Protein AF-A0A3C0QVR7-F1 (afdb_monomer)

Radius of gyration: 18.52 Å; Cα contacts (8 Å, |Δi|>4): 551; chains: 1; bounding box: 50×41×54 Å

Nearest PDB structures (foldseek):
  7mqa-assembly1_LH  TM=3.465E-01  e=7.232E-01  Homo sapiens
  3p0l-assembly1_A  TM=3.479E-01  e=5.126E+00  Homo sapiens
  2lme-assembly1_A  TM=3.607E-01  e=6.728E+00  Yersinia enterocolitica subsp. enterocolitica 8081
  1q9g-assembly1_A  TM=3.119E-01  e=4.354E+00  Escherichia coli
  1k32-assembly1_E  TM=1.841E-01  e=4.123E+00  Thermoplasma acidophilum

Structure (mmCIF, N/CA/C/O backbone):
data_AF-A0A3C0QVR7-F1
#
_entry.id   AF-A0A3C0QVR7-F1
#
loop_
_atom_site.group_PDB
_atom_site.id
_atom_site.type_symbol
_atom_site.label_atom_id
_atom_site.label_alt_id
_atom_site.label_comp_id
_atom_site.label_asym_id
_atom_site.label_entity_id
_atom_site.label_seq_id
_atom_site.pdbx_PDB_ins_code
_atom_site.Cartn_x
_atom_site.Cartn_y
_atom_site.Cartn_z
_atom_site.occupancy
_atom_site.B_iso_or_equiv
_atom_site.auth_seq_id
_atom_site.auth_comp_id
_atom_site.auth_asym_id
_atom_site.auth_atom_id
_atom_site.pdbx_PDB_model_num
ATOM 1 N N . MET A 1 1 ? 9.620 20.137 4.577 1.00 47.38 1 MET A N 1
ATOM 2 C CA . MET A 1 1 ? 10.899 19.399 4.519 1.00 47.38 1 MET A CA 1
ATOM 3 C C . MET A 1 1 ? 10.863 18.504 3.288 1.00 47.38 1 MET A C 1
ATOM 5 O O . MET A 1 1 ? 9.883 17.784 3.124 1.00 47.38 1 MET A O 1
ATOM 9 N N . ARG A 1 2 ? 11.821 18.634 2.366 1.00 57.75 2 ARG A N 1
ATOM 10 C CA . ARG A 1 2 ? 11.828 17.892 1.096 1.00 57.75 2 ARG A CA 1
ATOM 11 C C . ARG A 1 2 ? 12.884 16.785 1.185 1.00 57.75 2 ARG A C 1
ATOM 13 O O . ARG A 1 2 ? 14.069 17.073 1.152 1.00 57.75 2 ARG A O 1
ATOM 20 N N . ILE A 1 3 ? 12.446 15.535 1.346 1.00 59.69 3 ILE A N 1
ATOM 21 C CA . ILE A 1 3 ? 13.320 14.355 1.532 1.00 59.69 3 ILE A CA 1
ATOM 22 C C . ILE A 1 3 ? 14.055 13.976 0.226 1.00 59.69 3 ILE A C 1
ATOM 24 O O . ILE A 1 3 ? 15.071 13.292 0.250 1.00 59.69 3 ILE A O 1
ATOM 28 N N . ILE A 1 4 ? 13.545 14.432 -0.924 1.00 59.97 4 ILE A N 1
ATOM 29 C CA . ILE A 1 4 ? 13.907 13.931 -2.261 1.00 59.97 4 ILE A CA 1
ATOM 30 C C . ILE A 1 4 ? 14.942 14.829 -2.982 1.00 59.97 4 ILE A C 1
ATOM 32 O O . ILE A 1 4 ? 15.506 14.424 -3.992 1.00 59.97 4 ILE A O 1
ATOM 36 N N . GLU A 1 5 ? 15.253 16.026 -2.467 1.00 64.44 5 GLU A N 1
ATOM 37 C CA . GLU A 1 5 ? 16.080 17.013 -3.195 1.00 64.44 5 GLU A CA 1
ATOM 38 C C . GLU A 1 5 ? 17.598 16.835 -3.066 1.00 64.44 5 GLU A C 1
ATOM 40 O O . GLU A 1 5 ? 18.344 17.472 -3.807 1.00 64.44 5 GLU A O 1
ATOM 45 N N . SER A 1 6 ? 18.083 15.987 -2.158 1.00 66.31 6 SER A N 1
ATOM 46 C CA . SER A 1 6 ? 19.524 15.775 -2.004 1.00 66.31 6 SER A CA 1
ATOM 47 C C . SER A 1 6 ? 20.099 14.843 -3.079 1.00 66.31 6 SER A C 1
ATOM 49 O O . SER A 1 6 ? 19.439 13.919 -3.575 1.00 66.31 6 SER A O 1
ATOM 51 N N . SER A 1 7 ? 21.351 15.115 -3.456 1.00 72.50 7 SER A N 1
ATOM 52 C CA . SER A 1 7 ? 22.056 14.481 -4.578 1.00 72.50 7 SER A CA 1
ATOM 53 C C . SER A 1 7 ? 22.664 13.113 -4.251 1.00 72.50 7 SER A C 1
ATOM 55 O O . SER A 1 7 ? 22.979 12.363 -5.174 1.00 72.50 7 SER A O 1
ATOM 57 N N . ASP A 1 8 ? 22.808 12.761 -2.971 1.00 87.69 8 ASP A N 1
ATOM 58 C CA . ASP A 1 8 ? 23.386 11.495 -2.515 1.00 87.69 8 ASP A CA 1
ATOM 59 C C . ASP A 1 8 ? 22.503 10.774 -1.478 1.00 87.69 8 ASP A C 1
ATOM 61 O O . ASP A 1 8 ? 21.645 11.370 -0.824 1.00 87.69 8 ASP A O 1
ATOM 65 N N . ASN A 1 9 ? 22.710 9.461 -1.333 1.00 89.00 9 ASN A N 1
ATOM 66 C CA . ASN A 1 9 ? 21.868 8.617 -0.479 1.00 89.00 9 ASN A CA 1
ATOM 67 C C . ASN A 1 9 ? 22.009 8.949 1.014 1.00 89.00 9 ASN A C 1
ATOM 69 O O . ASN A 1 9 ? 21.022 8.847 1.741 1.00 89.00 9 ASN A O 1
ATOM 73 N N . THR A 1 10 ? 23.196 9.349 1.476 1.00 90.88 10 THR A N 1
ATOM 74 C CA . THR A 1 10 ? 23.444 9.654 2.892 1.00 90.88 10 THR A CA 1
ATOM 75 C C . THR A 1 10 ? 22.624 10.864 3.311 1.00 90.88 10 THR A C 1
ATOM 77 O O . THR A 1 10 ? 21.819 10.770 4.237 1.00 90.88 10 THR A O 1
ATOM 80 N N . SER A 1 11 ? 22.711 11.952 2.545 1.00 88.88 11 SER A N 1
ATOM 81 C CA . SER A 1 11 ? 21.925 13.162 2.785 1.00 88.88 11 SER A CA 1
ATOM 82 C C . SER A 1 11 ? 20.413 12.893 2.753 1.00 88.88 11 SER A C 1
ATOM 84 O O . SER A 1 11 ? 19.656 13.476 3.530 1.00 88.88 11 SER A O 1
ATOM 86 N N . ARG A 1 12 ? 19.932 12.003 1.867 1.00 89.69 12 ARG A N 1
ATOM 87 C CA . ARG A 1 12 ? 18.508 11.598 1.824 1.00 89.69 12 ARG A CA 1
ATOM 88 C C . ARG A 1 12 ? 18.077 10.889 3.103 1.00 89.69 12 ARG A C 1
ATOM 90 O O . ARG A 1 12 ? 16.996 11.166 3.618 1.00 89.69 12 ARG A O 1
ATOM 97 N N . LEU A 1 13 ? 18.908 9.986 3.620 1.00 92.00 13 LEU A N 1
ATOM 98 C CA . LEU A 1 13 ? 18.622 9.243 4.846 1.00 92.00 13 LEU A CA 1
ATOM 99 C C . LEU A 1 13 ? 18.665 10.135 6.089 1.00 92.00 13 LEU A C 1
ATOM 101 O O . LEU A 1 13 ? 17.807 9.997 6.959 1.00 92.00 13 LEU A O 1
ATOM 105 N N . GLU A 1 14 ? 19.599 11.082 6.154 1.00 91.69 14 GLU A N 1
ATOM 106 C CA . GLU A 1 14 ? 19.649 12.078 7.229 1.00 91.69 14 GLU A CA 1
ATOM 107 C C . GLU A 1 14 ? 18.405 12.974 7.217 1.00 91.69 14 GLU A C 1
ATOM 109 O O . GLU A 1 14 ? 17.729 13.112 8.239 1.00 91.69 14 GLU A O 1
ATOM 114 N N . ALA A 1 15 ? 18.028 13.505 6.048 1.00 89.81 15 ALA A N 1
ATOM 115 C CA . ALA A 1 15 ? 16.799 14.283 5.894 1.00 89.81 15 ALA A CA 1
ATOM 116 C C . ALA A 1 15 ? 15.550 13.460 6.253 1.00 89.81 15 ALA A C 1
ATOM 118 O O . ALA A 1 15 ? 14.632 13.969 6.898 1.00 89.81 15 ALA A O 1
ATOM 119 N N . ASN A 1 16 ? 15.522 12.180 5.872 1.00 92.38 16 ASN A N 1
ATOM 120 C CA . ASN A 1 16 ? 14.445 11.264 6.225 1.00 92.38 16 ASN A CA 1
ATOM 121 C C . ASN A 1 16 ? 14.358 11.027 7.736 1.00 92.38 16 ASN A C 1
ATOM 123 O O . ASN A 1 16 ? 13.254 10.991 8.273 1.00 92.38 16 ASN A O 1
ATOM 127 N N . LYS A 1 17 ? 15.490 10.896 8.436 1.00 93.31 17 LYS A N 1
ATOM 128 C CA . LYS A 1 17 ? 15.512 10.744 9.896 1.00 93.31 17 LYS A CA 1
ATOM 129 C C . LYS A 1 17 ? 14.869 11.953 10.578 1.00 93.31 17 LYS A C 1
ATOM 131 O O . LYS A 1 17 ? 13.926 11.781 11.345 1.00 93.31 17 LYS A O 1
ATOM 136 N N . VAL A 1 18 ? 15.305 13.163 10.219 1.00 92.00 18 VAL A N 1
ATOM 137 C CA . VAL A 1 18 ? 14.737 14.410 10.764 1.00 92.00 18 VAL A CA 1
ATOM 138 C C . VAL A 1 18 ? 13.244 14.525 10.435 1.00 92.00 18 VAL A C 1
ATOM 140 O O . VAL A 1 18 ? 12.440 14.879 11.297 1.00 92.00 18 VAL A O 1
ATOM 143 N N . PHE A 1 19 ? 12.847 14.184 9.205 1.00 90.88 19 PHE A N 1
ATOM 144 C CA . PHE A 1 19 ? 11.440 14.162 8.808 1.00 90.88 19 PHE A CA 1
ATOM 145 C C . PHE A 1 19 ? 10.617 13.169 9.637 1.00 90.88 19 PHE A C 1
ATOM 147 O O . PHE A 1 19 ? 9.521 13.509 10.071 1.00 90.88 19 PHE A O 1
ATOM 154 N N . THR A 1 20 ? 11.141 11.964 9.861 1.00 92.25 20 THR A N 1
ATOM 155 C CA . THR A 1 20 ? 10.463 10.893 10.603 1.00 92.25 20 THR A CA 1
ATOM 156 C C . THR A 1 20 ? 10.202 11.318 12.044 1.00 92.25 20 THR A C 1
ATOM 158 O O . THR A 1 20 ? 9.081 11.172 12.527 1.00 92.25 20 THR A O 1
ATOM 161 N N . GLU A 1 21 ? 11.203 11.903 12.706 1.00 91.38 21 GLU A N 1
ATOM 162 C CA . GLU A 1 21 ? 11.089 12.419 14.076 1.00 91.38 21 GLU A CA 1
ATOM 163 C C . GLU A 1 21 ? 10.058 13.557 14.160 1.00 91.38 21 GLU A C 1
ATOM 165 O O . GLU A 1 21 ? 9.162 13.529 15.007 1.00 91.38 21 GLU A O 1
ATOM 170 N N . ALA A 1 22 ? 10.117 14.524 13.237 1.00 90.00 22 ALA A N 1
ATOM 171 C CA . ALA A 1 22 ? 9.161 15.630 13.187 1.00 90.00 22 ALA A CA 1
ATOM 172 C C . ALA A 1 22 ? 7.725 15.152 12.911 1.00 90.00 22 ALA A C 1
ATOM 174 O O . ALA A 1 22 ? 6.776 15.620 13.542 1.00 90.00 22 ALA A O 1
ATOM 175 N N . LEU A 1 23 ? 7.559 14.199 11.989 1.00 89.00 23 LEU A N 1
ATOM 176 C CA . LEU A 1 23 ? 6.265 13.603 11.678 1.00 89.00 23 LEU A CA 1
ATOM 177 C C . LEU A 1 23 ? 5.716 12.843 12.886 1.00 89.00 23 LEU A C 1
ATOM 179 O O . LEU A 1 23 ? 4.547 13.006 13.211 1.00 89.00 23 LEU A O 1
ATOM 183 N N . GLN A 1 24 ? 6.536 12.059 13.585 1.00 89.62 24 GLN A N 1
ATOM 184 C CA . GLN A 1 24 ? 6.099 11.324 14.770 1.00 89.62 24 GLN A CA 1
ATOM 185 C C . GLN A 1 24 ? 5.568 12.261 15.864 1.00 89.62 24 GLN A C 1
ATOM 187 O O . GLN A 1 24 ? 4.532 11.965 16.455 1.00 89.62 24 GLN A O 1
ATOM 192 N N . LEU A 1 25 ? 6.227 13.401 16.098 1.00 87.75 25 LEU A N 1
ATOM 193 C CA . LEU A 1 25 ? 5.747 14.418 17.041 1.00 87.75 25 LEU A CA 1
ATOM 194 C C . LEU A 1 25 ? 4.399 15.014 16.609 1.00 87.75 25 LEU A C 1
ATOM 196 O O . LEU A 1 25 ? 3.492 15.133 17.428 1.00 87.75 25 LEU A O 1
ATOM 200 N N . GLU A 1 26 ? 4.236 15.329 15.323 1.00 86.00 26 GLU A N 1
ATOM 201 C CA . GLU A 1 26 ? 2.966 15.828 14.780 1.00 86.00 26 GLU A CA 1
ATOM 202 C C . GLU A 1 26 ? 1.838 14.790 14.903 1.00 86.00 26 GLU A C 1
ATOM 204 O O . GLU A 1 26 ? 0.695 15.136 15.198 1.00 86.00 26 GLU A O 1
ATOM 209 N N . LEU A 1 27 ? 2.148 13.505 14.712 1.00 83.75 27 LEU A N 1
ATOM 210 C CA . LEU A 1 27 ? 1.176 12.417 14.834 1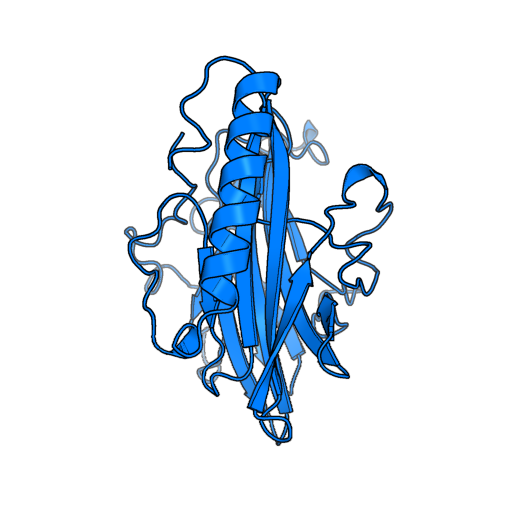.00 83.75 27 LEU A CA 1
ATOM 211 C C . LEU A 1 27 ? 0.721 12.165 16.286 1.00 83.75 27 LEU A C 1
ATOM 213 O O . LEU A 1 27 ? -0.289 11.492 16.495 1.00 83.75 27 LEU A O 1
ATOM 217 N N . LEU A 1 28 ? 1.435 12.694 17.282 1.00 81.88 28 LEU A N 1
ATOM 218 C CA . LEU A 1 28 ? 1.041 12.634 18.692 1.00 81.88 28 LEU A CA 1
ATOM 219 C C . LEU A 1 28 ? 0.132 13.796 19.115 1.00 81.88 28 LEU A C 1
ATOM 221 O O . LEU A 1 28 ? -0.393 13.767 20.225 1.00 81.88 28 LEU A O 1
ATOM 225 N N . ALA A 1 29 ? -0.072 14.806 18.266 1.00 77.88 29 ALA A N 1
ATOM 226 C CA . ALA A 1 29 ? -0.937 15.931 18.597 1.00 77.88 29 ALA A CA 1
ATOM 227 C C . ALA A 1 29 ? -2.417 15.502 18.691 1.00 77.88 29 ALA A C 1
ATOM 229 O O . ALA A 1 29 ? -2.938 14.800 17.820 1.00 77.88 29 ALA A O 1
ATOM 230 N N . ASP A 1 30 ? -3.127 15.986 19.717 1.00 63.97 30 ASP A N 1
ATOM 231 C CA . ASP A 1 30 ? -4.523 15.619 20.028 1.00 63.97 30 ASP A CA 1
ATOM 232 C C . ASP A 1 30 ? -5.515 15.867 18.876 1.00 63.97 30 ASP A C 1
ATOM 234 O O . ASP A 1 30 ? -6.586 15.256 18.798 1.00 63.97 30 ASP A O 1
ATOM 238 N N . ASN A 1 31 ? -5.167 16.761 17.950 1.00 68.12 31 ASN A N 1
ATOM 239 C CA . ASN A 1 31 ? -5.979 17.132 16.797 1.00 68.12 31 ASN A CA 1
ATOM 240 C C . ASN A 1 31 ? -5.603 16.387 15.505 1.00 68.12 31 ASN A C 1
ATOM 242 O O . ASN A 1 31 ? -6.162 16.718 14.455 1.00 68.12 31 ASN A O 1
ATOM 246 N N . LEU A 1 32 ? -4.720 15.378 15.547 1.00 71.56 32 LEU A N 1
ATOM 247 C CA . LEU A 1 32 ? -4.243 14.688 14.345 1.00 71.56 32 LEU A CA 1
ATOM 248 C C . LEU A 1 32 ? -5.399 14.247 13.441 1.00 71.56 32 LEU A C 1
ATOM 250 O O . LEU A 1 32 ? -5.391 14.526 12.245 1.00 71.56 32 LEU A O 1
ATOM 254 N N . PHE A 1 33 ? -6.415 13.589 14.009 1.00 70.69 33 PHE A N 1
ATOM 255 C CA . PHE A 1 33 ? -7.550 13.034 13.259 1.00 70.69 33 PHE A CA 1
ATOM 256 C C . PHE A 1 33 ? -8.473 14.096 12.628 1.00 70.69 33 PHE A C 1
ATOM 258 O O . PHE A 1 33 ? -9.354 13.765 11.828 1.00 70.69 33 PHE A O 1
ATOM 265 N N . LEU A 1 34 ? -8.262 15.370 12.956 1.00 68.88 34 LEU A N 1
ATOM 266 C CA . LEU A 1 34 ? -8.952 16.517 12.370 1.00 68.88 34 LEU A CA 1
ATOM 267 C C . LEU A 1 34 ? -8.110 17.223 11.304 1.00 68.88 34 LEU A C 1
ATOM 269 O O . LEU A 1 34 ? -8.666 17.944 10.481 1.00 68.88 34 LEU A O 1
ATOM 273 N N . LYS A 1 35 ? -6.790 17.010 11.297 1.00 75.44 35 LYS A N 1
ATOM 274 C CA . LYS A 1 35 ? -5.882 17.650 10.350 1.00 75.44 35 LYS A CA 1
ATOM 275 C C . LYS A 1 35 ? -5.991 16.998 8.974 1.00 75.44 35 LYS A C 1
ATOM 277 O O . LYS A 1 35 ? -5.909 15.767 8.858 1.00 75.44 35 LYS A O 1
ATOM 282 N N . ASP A 1 36 ? -6.168 17.838 7.958 1.00 73.56 36 ASP A N 1
ATOM 283 C CA . ASP A 1 36 ? -6.119 17.454 6.552 1.00 73.56 36 ASP A CA 1
ATOM 284 C C . ASP A 1 36 ? -4.670 17.499 6.044 1.00 73.56 36 ASP A C 1
ATOM 286 O O . ASP A 1 36 ? -3.925 18.444 6.308 1.00 73.56 36 ASP A O 1
ATOM 290 N N . PHE A 1 37 ? -4.279 16.451 5.327 1.00 71.94 37 PHE A N 1
ATOM 291 C CA . PHE A 1 37 ? -2.963 16.289 4.713 1.00 71.94 37 PHE A CA 1
ATOM 292 C C . PHE A 1 37 ? -3.060 16.169 3.187 1.00 71.94 37 PHE A C 1
ATOM 294 O O . PHE A 1 37 ? -2.088 15.783 2.547 1.00 71.94 37 PHE A O 1
ATOM 301 N N . SER A 1 38 ? -4.198 16.534 2.589 1.00 67.12 38 SER A N 1
ATOM 302 C CA . SER A 1 38 ? -4.455 16.473 1.143 1.00 67.12 38 SER A CA 1
ATOM 303 C C . SER A 1 38 ? -3.402 17.177 0.271 1.00 67.12 38 SER A C 1
ATOM 305 O O . SER A 1 38 ? -3.204 16.803 -0.882 1.00 67.12 38 SER A O 1
ATOM 307 N N . LEU A 1 39 ? -2.684 18.169 0.813 1.00 64.50 39 LEU A N 1
ATOM 308 C CA . LEU A 1 39 ? -1.611 18.894 0.117 1.00 64.50 39 LEU A CA 1
ATOM 309 C C . LEU A 1 39 ? -0.209 18.288 0.308 1.00 64.50 39 LEU A C 1
ATOM 311 O O . LEU A 1 39 ? 0.756 18.776 -0.290 1.00 64.50 39 LEU A O 1
ATOM 315 N N . ALA A 1 40 ? -0.061 17.257 1.143 1.00 68.00 40 ALA A N 1
ATOM 316 C CA . ALA A 1 40 ? 1.218 16.598 1.356 1.00 68.00 40 ALA A CA 1
ATOM 317 C C . ALA A 1 40 ? 1.641 15.857 0.079 1.00 68.00 40 ALA A C 1
ATOM 319 O O . ALA A 1 40 ? 0.975 14.939 -0.383 1.00 68.00 40 ALA A O 1
ATOM 320 N N . ARG A 1 41 ? 2.771 16.270 -0.505 1.00 68.75 41 ARG A N 1
ATOM 321 C CA . ARG A 1 41 ? 3.337 15.627 -1.705 1.00 68.75 41 ARG A CA 1
ATOM 322 C C . ARG A 1 41 ? 4.401 14.579 -1.386 1.00 68.75 41 ARG A C 1
ATOM 324 O O . ARG A 1 41 ? 4.716 13.753 -2.230 1.00 68.75 41 ARG A O 1
ATOM 331 N N . THR A 1 42 ? 4.975 14.642 -0.185 1.00 74.56 42 THR A N 1
ATOM 332 C CA . THR A 1 42 ? 6.124 13.816 0.223 1.00 74.56 42 THR A CA 1
ATOM 333 C C . THR A 1 42 ? 5.700 12.518 0.914 1.00 74.56 42 THR A C 1
ATOM 335 O O . THR A 1 42 ? 6.480 11.578 0.989 1.00 74.56 42 THR A O 1
ATOM 338 N N . PHE A 1 43 ? 4.478 12.467 1.441 1.00 87.69 43 PHE A N 1
ATOM 339 C CA . PHE A 1 43 ? 3.929 11.334 2.179 1.00 87.69 43 PHE A CA 1
ATOM 340 C C . PHE A 1 43 ? 2.418 11.273 1.966 1.00 87.69 43 PHE A C 1
ATOM 342 O O . PHE A 1 43 ? 1.785 12.295 1.709 1.00 87.69 43 PHE A O 1
ATOM 349 N N . SER A 1 44 ? 1.853 10.080 2.090 1.00 91.25 44 SER A N 1
ATOM 350 C CA . SER A 1 44 ? 0.413 9.846 2.076 1.00 91.25 44 SER A CA 1
ATOM 351 C C . SER A 1 44 ? -0.118 9.721 3.497 1.00 91.25 44 SER A C 1
ATOM 353 O O . SER A 1 44 ? 0.566 9.164 4.354 1.00 91.25 44 SER A O 1
ATOM 355 N N . VAL A 1 45 ? -1.338 10.205 3.735 1.00 92.19 45 VAL A N 1
ATOM 356 C CA . VAL A 1 45 ? -2.099 9.992 4.971 1.00 92.19 45 VAL A CA 1
ATOM 357 C C . VAL A 1 45 ? -3.495 9.527 4.594 1.00 92.19 45 VAL A C 1
ATOM 359 O O . VAL A 1 45 ? -4.273 10.291 4.028 1.00 92.19 45 VAL A O 1
ATOM 362 N N . LEU A 1 46 ? -3.836 8.294 4.956 1.00 93.50 46 LEU A N 1
ATOM 363 C CA . LEU A 1 46 ? -5.150 7.717 4.705 1.00 93.50 46 LEU A CA 1
ATOM 364 C C . LEU A 1 46 ? -5.845 7.454 6.037 1.00 93.50 46 LEU A C 1
ATOM 366 O O . LEU A 1 46 ? -5.294 6.796 6.920 1.00 93.50 46 LEU A O 1
ATOM 370 N N . GLN A 1 47 ? -7.055 7.985 6.190 1.00 93.56 47 GLN A N 1
ATOM 371 C CA . GLN A 1 47 ? -7.854 7.869 7.407 1.00 93.56 47 GLN A CA 1
ATOM 372 C C . GLN A 1 47 ? -9.097 7.029 7.141 1.00 93.56 47 GLN A C 1
ATOM 374 O O . GLN A 1 47 ? -9.787 7.244 6.146 1.00 93.56 47 GLN A O 1
ATOM 379 N N . ASN A 1 48 ? -9.430 6.123 8.061 1.00 94.75 48 ASN A N 1
ATOM 380 C CA . ASN A 1 48 ? -10.676 5.375 7.952 1.00 94.75 48 ASN A CA 1
ATOM 381 C C . ASN A 1 48 ? -11.905 6.250 8.283 1.00 94.75 48 ASN A C 1
ATOM 383 O O . ASN A 1 48 ? -11.790 7.196 9.069 1.00 94.75 48 ASN A O 1
ATOM 387 N N . PRO A 1 49 ? -13.108 5.928 7.771 1.00 91.81 49 PRO A N 1
ATOM 388 C CA . PRO A 1 49 ? -14.282 6.789 7.965 1.00 91.81 49 PRO A CA 1
ATOM 389 C C . PRO A 1 49 ? -14.691 6.999 9.426 1.00 91.81 49 PRO A C 1
ATOM 391 O O . PRO A 1 49 ? -15.123 8.092 9.789 1.00 91.81 49 PRO A O 1
ATOM 394 N N . ASP A 1 50 ? -14.474 5.997 10.282 1.00 89.38 50 ASP A N 1
ATOM 395 C CA . ASP A 1 50 ? -14.807 6.071 11.711 1.00 89.38 50 ASP A CA 1
ATOM 396 C C . ASP A 1 50 ? -13.731 6.809 12.543 1.00 89.38 50 ASP A C 1
ATOM 398 O O . ASP A 1 50 ? -13.867 6.940 13.759 1.00 89.38 50 ASP A O 1
ATOM 402 N N . LYS A 1 51 ? -12.655 7.304 11.908 1.00 90.06 51 LYS A N 1
ATOM 403 C CA . LYS A 1 51 ? -11.538 8.039 12.538 1.00 90.06 51 LYS A CA 1
ATOM 404 C C . LYS A 1 51 ? -10.887 7.290 13.709 1.00 90.06 51 LYS A C 1
ATOM 406 O O . LYS A 1 51 ? -10.478 7.890 14.705 1.00 90.06 51 LYS A O 1
ATOM 411 N N . THR A 1 52 ? -10.801 5.970 13.590 1.00 91.25 52 THR A N 1
ATOM 412 C CA . THR A 1 52 ? -10.198 5.074 14.584 1.00 91.25 52 THR A CA 1
ATOM 413 C C . THR A 1 52 ? -8.754 4.718 14.255 1.00 91.25 52 THR A C 1
ATOM 415 O O . THR A 1 52 ? -7.999 4.368 15.163 1.00 91.25 52 THR A O 1
ATOM 418 N N . PHE A 1 53 ? -8.342 4.834 12.990 1.00 94.88 53 PHE A N 1
ATOM 419 C CA . PHE A 1 53 ? -6.952 4.705 12.581 1.00 94.88 53 PHE A CA 1
ATOM 420 C C . PHE A 1 53 ? -6.591 5.590 11.380 1.00 94.88 53 PHE A C 1
ATOM 422 O O . PHE A 1 53 ? -7.436 5.993 10.577 1.00 94.88 53 PHE A O 1
ATOM 429 N N . ARG A 1 54 ? -5.296 5.880 11.267 1.00 94.38 54 ARG A N 1
ATOM 430 C CA . ARG A 1 54 ? -4.648 6.445 10.084 1.00 94.38 54 ARG A CA 1
ATOM 431 C C . ARG A 1 54 ? -3.471 5.570 9.696 1.00 94.38 54 ARG A C 1
ATOM 433 O O . ARG A 1 54 ? -2.770 5.069 10.571 1.00 94.38 54 ARG A O 1
ATOM 440 N N . ILE A 1 55 ? -3.232 5.439 8.401 1.00 96.75 55 ILE A N 1
ATOM 441 C CA . ILE A 1 55 ? -1.970 4.940 7.868 1.00 96.75 55 ILE A CA 1
ATOM 442 C C . ILE A 1 55 ? -1.254 6.087 7.166 1.00 96.75 55 ILE A C 1
ATOM 444 O O . ILE A 1 55 ? -1.863 6.867 6.436 1.00 96.75 55 ILE A O 1
ATOM 448 N N . VAL A 1 56 ? 0.036 6.208 7.442 1.00 95.44 56 VAL A N 1
ATOM 449 C CA . VAL A 1 56 ? 0.917 7.216 6.871 1.00 95.44 56 VAL A CA 1
ATOM 450 C C . VAL A 1 56 ? 2.066 6.488 6.208 1.00 95.44 56 VAL A C 1
ATOM 452 O O . VAL A 1 56 ? 2.717 5.687 6.869 1.00 95.44 56 VAL A O 1
ATOM 455 N N . THR A 1 57 ? 2.323 6.743 4.929 1.00 96.44 57 THR A N 1
ATOM 456 C CA . THR A 1 57 ? 3.416 6.083 4.199 1.00 96.44 57 THR A CA 1
ATOM 457 C C . THR A 1 57 ? 4.177 7.054 3.326 1.00 96.44 57 THR A C 1
ATOM 459 O O . THR A 1 57 ? 3.587 7.929 2.694 1.00 96.44 57 THR A O 1
ATOM 462 N N . TRP A 1 58 ? 5.486 6.869 3.251 1.00 94.75 58 TRP A N 1
ATOM 463 C CA . TRP A 1 58 ? 6.373 7.597 2.354 1.00 94.75 58 TRP A CA 1
ATOM 464 C C . TRP A 1 58 ? 7.530 6.697 1.936 1.00 94.75 58 TRP A C 1
ATOM 466 O O . TRP A 1 58 ? 7.635 5.545 2.361 1.00 94.75 58 TRP A O 1
ATOM 476 N N . TYR A 1 59 ? 8.389 7.214 1.070 1.00 93.31 59 TYR A N 1
ATOM 477 C CA . TYR A 1 59 ? 9.550 6.478 0.608 1.00 93.31 59 TYR A CA 1
ATOM 478 C C . TYR A 1 59 ? 10.726 7.416 0.344 1.00 93.31 59 TYR A C 1
ATOM 480 O O . TYR A 1 59 ? 10.565 8.628 0.184 1.00 93.31 59 TYR A O 1
ATOM 488 N N . VAL A 1 60 ? 11.914 6.826 0.267 1.00 92.00 60 VAL A N 1
ATOM 489 C CA . VAL A 1 60 ? 13.158 7.492 -0.112 1.00 92.00 60 VAL A CA 1
ATOM 490 C C . VAL A 1 60 ? 13.715 6.796 -1.354 1.00 92.00 60 VAL A C 1
ATOM 492 O O . VAL A 1 60 ? 14.102 5.629 -1.261 1.00 92.00 60 VAL A O 1
ATOM 495 N N . PRO A 1 61 ? 13.762 7.462 -2.522 1.00 90.44 61 PRO A N 1
ATOM 496 C CA . PRO A 1 61 ? 14.423 6.909 -3.697 1.00 90.44 61 PRO A CA 1
ATOM 497 C C . PRO A 1 61 ? 15.941 6.952 -3.512 1.00 90.44 61 PRO A C 1
ATOM 499 O O . PRO A 1 61 ? 16.482 7.922 -2.979 1.00 90.44 61 PRO A O 1
ATOM 502 N N . PHE A 1 62 ? 16.652 5.936 -3.983 1.00 90.19 62 PHE A N 1
ATOM 503 C CA . PHE A 1 62 ? 18.113 5.872 -3.966 1.00 90.19 62 PHE A CA 1
ATOM 504 C C . PHE A 1 62 ? 18.680 6.131 -5.366 1.00 90.19 62 PHE A C 1
ATOM 506 O O . PHE A 1 62 ? 18.019 5.924 -6.384 1.00 90.19 62 PHE A O 1
ATOM 513 N N . THR A 1 63 ? 19.933 6.575 -5.438 1.00 88.69 63 THR A N 1
ATOM 514 C CA . THR A 1 63 ? 20.629 6.874 -6.705 1.00 88.69 63 THR A CA 1
ATOM 515 C C . THR A 1 63 ? 20.806 5.648 -7.607 1.00 88.69 63 THR A C 1
ATOM 517 O O . THR A 1 63 ? 20.863 5.766 -8.833 1.00 88.69 63 THR A O 1
ATOM 520 N N . ASN A 1 64 ? 20.842 4.444 -7.038 1.00 89.69 64 ASN A N 1
ATOM 521 C CA . ASN A 1 64 ? 20.849 3.182 -7.783 1.00 89.69 64 ASN A CA 1
ATOM 522 C C . ASN A 1 64 ? 19.464 2.823 -8.367 1.00 89.69 64 ASN A C 1
ATOM 524 O O . ASN A 1 64 ? 19.377 1.853 -9.110 1.00 89.69 64 ASN A O 1
ATOM 528 N N . GLY A 1 65 ? 18.413 3.606 -8.104 1.00 88.56 65 GLY A N 1
ATOM 529 C CA . GLY A 1 65 ? 17.049 3.372 -8.581 1.00 88.56 65 GLY A CA 1
ATOM 530 C C . GLY A 1 65 ? 16.205 2.456 -7.694 1.00 88.56 65 GLY A C 1
ATOM 531 O O . GLY A 1 65 ? 15.071 2.172 -8.067 1.00 88.56 65 GLY A O 1
ATOM 532 N N . THR A 1 66 ? 16.723 2.002 -6.548 1.00 91.88 66 THR A N 1
ATOM 533 C CA . THR A 1 66 ? 15.921 1.304 -5.532 1.00 91.88 66 THR A CA 1
ATOM 534 C C . THR A 1 66 ? 15.235 2.300 -4.601 1.00 91.88 66 THR A C 1
ATOM 536 O O . THR A 1 66 ? 15.469 3.507 -4.671 1.00 91.88 66 THR A O 1
ATOM 539 N N . PHE A 1 67 ? 14.375 1.804 -3.718 1.00 93.00 67 PHE A N 1
ATOM 540 C CA . PHE A 1 67 ? 13.566 2.623 -2.820 1.00 93.00 67 PHE A CA 1
ATOM 541 C C . PHE A 1 67 ? 13.568 2.013 -1.419 1.00 93.00 67 PHE A C 1
ATOM 543 O O . PHE A 1 67 ? 13.554 0.791 -1.290 1.00 93.00 67 PHE A O 1
ATOM 550 N N . LEU A 1 68 ? 13.545 2.857 -0.388 1.00 93.44 68 LEU A N 1
ATOM 551 C CA . LEU A 1 68 ? 13.203 2.446 0.975 1.00 93.44 68 LEU A CA 1
ATOM 552 C C . LEU A 1 68 ? 11.829 2.982 1.346 1.00 93.44 68 LEU A C 1
ATOM 554 O O . LEU A 1 68 ? 11.546 4.151 1.083 1.00 93.44 68 LEU A O 1
ATOM 558 N N . TYR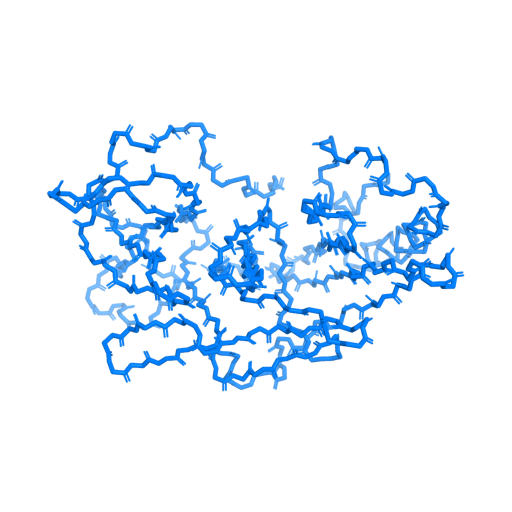 A 1 69 ? 11.005 2.147 1.971 1.00 95.75 69 TYR A N 1
ATOM 559 C CA . TYR A 1 69 ? 9.659 2.510 2.401 1.00 95.75 69 TYR A CA 1
ATOM 560 C C . TYR A 1 69 ? 9.592 2.667 3.907 1.00 95.75 69 TYR A C 1
ATOM 562 O O . TYR A 1 69 ? 10.233 1.943 4.665 1.00 95.75 69 TYR A O 1
ATOM 570 N N . PHE A 1 70 ? 8.767 3.614 4.325 1.00 96.94 70 PHE A N 1
ATOM 571 C CA . PHE A 1 70 ? 8.542 3.930 5.720 1.00 96.94 70 PHE A CA 1
ATOM 572 C C . PHE A 1 70 ? 7.055 4.157 5.937 1.00 96.94 70 PHE A C 1
ATOM 574 O O . PHE A 1 70 ? 6.334 4.607 5.037 1.00 96.94 70 PHE A O 1
ATOM 581 N N . GLY A 1 71 ? 6.596 3.886 7.150 1.00 97.06 71 GLY A N 1
ATOM 582 C CA . GLY A 1 71 ? 5.231 4.208 7.496 1.00 97.06 71 GLY A CA 1
ATOM 583 C C . GLY A 1 71 ? 4.939 4.175 8.980 1.00 97.06 71 GLY A C 1
ATOM 584 O O . GLY A 1 71 ? 5.700 3.649 9.789 1.00 97.06 71 GLY A O 1
ATOM 585 N N . PHE A 1 72 ? 3.785 4.732 9.311 1.00 97.44 72 PHE A N 1
ATOM 586 C CA . PHE A 1 72 ? 3.179 4.662 10.625 1.00 97.44 72 PHE A CA 1
ATOM 587 C C . PHE A 1 72 ? 1.727 4.225 10.487 1.00 97.44 72 PHE A C 1
ATOM 589 O O . PHE A 1 72 ? 1.004 4.712 9.620 1.00 97.44 72 PHE A O 1
ATOM 596 N N . VAL A 1 73 ? 1.272 3.370 11.398 1.00 97.19 73 VAL A N 1
ATOM 597 C CA . VAL A 1 73 ? -0.154 3.209 11.675 1.00 97.19 73 VAL A CA 1
ATOM 598 C C . VAL A 1 73 ? -0.449 3.834 13.023 1.00 97.19 73 VAL A C 1
ATOM 600 O O . VAL A 1 73 ? 0.106 3.447 14.051 1.00 97.19 73 VAL A O 1
ATOM 603 N N . VAL A 1 74 ? -1.336 4.815 13.001 1.00 94.94 74 VAL A N 1
ATOM 604 C CA . VAL A 1 74 ? -1.789 5.543 14.175 1.00 94.94 74 VAL A CA 1
ATOM 605 C C . VAL A 1 74 ? -3.174 5.029 14.521 1.00 94.94 74 VAL A C 1
ATOM 607 O O . VAL A 1 74 ? -4.080 5.117 13.698 1.00 94.94 74 VAL A O 1
ATOM 610 N N . THR A 1 75 ? -3.360 4.495 15.722 1.00 94.06 75 THR A N 1
ATOM 611 C CA . THR A 1 75 ? -4.663 4.009 16.195 1.00 94.06 75 THR A CA 1
ATOM 612 C C . THR A 1 75 ? -5.129 4.827 17.385 1.00 94.06 75 THR A C 1
ATOM 614 O O . THR A 1 75 ? -4.329 5.214 18.238 1.00 94.06 75 THR A O 1
ATOM 617 N N . ARG A 1 76 ? -6.434 5.094 17.440 1.00 88.19 76 ARG A N 1
ATOM 618 C CA . ARG A 1 76 ? -7.065 5.761 18.573 1.00 88.19 76 ARG A CA 1
ATOM 619 C C . ARG A 1 76 ? -7.567 4.730 19.574 1.00 88.19 76 ARG A C 1
ATOM 621 O O . ARG A 1 76 ? -8.272 3.772 19.228 1.00 88.19 76 ARG A O 1
ATOM 628 N N . ASP A 1 77 ? -7.225 4.949 20.829 1.00 79.31 77 ASP A N 1
ATOM 629 C CA . ASP A 1 77 ? -7.857 4.303 21.961 1.00 79.31 77 ASP A CA 1
ATOM 630 C C . ASP A 1 77 ? -8.920 5.250 22.529 1.00 79.31 77 ASP A C 1
ATOM 632 O O . ASP A 1 77 ? -8.614 6.281 23.126 1.00 79.31 77 ASP A O 1
ATOM 636 N N . ASN A 1 78 ? -10.189 4.927 22.280 1.00 73.81 78 ASN A N 1
ATOM 637 C CA . ASN A 1 78 ? -11.302 5.736 22.764 1.00 73.81 78 ASN A CA 1
ATOM 638 C C . ASN A 1 78 ? -11.527 5.559 24.272 1.00 73.81 78 ASN A C 1
ATOM 640 O O . ASN A 1 78 ? -12.053 6.477 24.896 1.00 73.81 78 ASN A O 1
ATOM 644 N N . GLU A 1 79 ? -11.129 4.420 24.848 1.00 73.94 79 GLU A N 1
ATOM 645 C CA . GLU A 1 79 ? -11.308 4.132 26.274 1.00 73.94 79 GLU A CA 1
ATOM 646 C C . GLU A 1 79 ? -10.305 4.942 27.094 1.00 73.94 79 GLU A C 1
ATOM 648 O O . GLU A 1 79 ? -10.684 5.690 27.993 1.00 73.94 79 GLU A O 1
ATOM 653 N N . ASN A 1 80 ? -9.033 4.888 26.696 1.00 71.38 80 ASN A N 1
ATOM 654 C CA . ASN A 1 80 ? -7.950 5.596 27.380 1.00 71.38 80 ASN A CA 1
ATOM 655 C C . ASN A 1 80 ? -7.704 7.014 26.845 1.00 71.38 80 ASN A C 1
ATOM 657 O O . ASN A 1 80 ? -6.775 7.686 27.290 1.00 71.38 80 ASN A O 1
ATOM 661 N N . LYS A 1 81 ? -8.511 7.465 25.872 1.00 75.19 81 LYS A N 1
ATOM 662 C CA . LYS A 1 81 ? -8.343 8.735 25.139 1.00 75.19 81 LYS A CA 1
ATOM 663 C C . LYS A 1 81 ? -6.906 8.955 24.649 1.00 75.19 81 LYS A C 1
ATOM 665 O O . LYS A 1 81 ? -6.432 10.086 24.612 1.00 75.19 81 LYS A O 1
ATOM 670 N N . SER A 1 82 ? -6.221 7.880 24.274 1.00 81.62 82 SER A N 1
ATOM 671 C CA . SER A 1 82 ? -4.816 7.907 23.884 1.00 81.62 82 SER A CA 1
ATOM 672 C C . SER A 1 82 ? -4.644 7.558 22.409 1.00 81.62 82 SER A C 1
ATOM 674 O O . SER A 1 82 ? -5.539 7.025 21.744 1.00 81.62 82 SER A O 1
ATOM 676 N N . VAL A 1 83 ? -3.476 7.898 21.874 1.00 87.94 83 VAL A N 1
ATOM 677 C CA . VAL A 1 83 ? -3.071 7.562 20.513 1.00 87.94 83 VAL A CA 1
ATOM 678 C C . VAL A 1 83 ? -1.881 6.622 20.593 1.00 87.94 83 VAL A C 1
ATOM 680 O O . VAL A 1 83 ? -0.936 6.859 21.342 1.00 87.94 83 VAL A O 1
ATOM 683 N N . LYS A 1 84 ? -1.918 5.552 19.803 1.00 91.31 84 LYS A N 1
ATOM 684 C CA . LYS A 1 84 ? -0.804 4.620 19.659 1.00 91.31 84 LYS A CA 1
ATOM 685 C C . LYS A 1 84 ? -0.252 4.703 18.249 1.00 91.31 84 LYS A C 1
ATOM 687 O O . LYS A 1 84 ? -0.970 4.441 17.284 1.00 91.31 84 LYS A O 1
ATOM 692 N N . ILE A 1 85 ? 1.035 5.014 18.151 1.00 93.31 85 ILE A N 1
ATOM 693 C CA . ILE A 1 85 ? 1.787 5.013 16.898 1.00 93.31 85 ILE A CA 1
ATOM 694 C C . ILE A 1 85 ? 2.539 3.688 16.790 1.00 93.31 85 ILE A C 1
ATOM 696 O O . ILE A 1 85 ? 3.274 3.307 17.697 1.00 93.31 85 ILE A O 1
ATOM 700 N N . THR A 1 86 ? 2.347 2.988 15.678 1.00 96.75 86 THR A N 1
ATOM 701 C CA . THR A 1 86 ? 3.088 1.775 15.327 1.00 96.75 86 THR A CA 1
ATOM 702 C C . THR A 1 86 ? 3.933 2.072 14.094 1.00 96.75 86 THR A C 1
ATOM 704 O O . THR A 1 86 ? 3.376 2.357 13.036 1.00 96.75 86 THR A O 1
ATOM 707 N N . ALA A 1 87 ? 5.259 2.039 14.230 1.00 97.19 87 ALA A N 1
ATOM 708 C CA . ALA A 1 87 ? 6.177 2.147 13.097 1.00 97.19 87 ALA A CA 1
ATOM 709 C C . ALA A 1 87 ? 6.094 0.892 12.224 1.00 97.19 87 ALA A C 1
ATOM 711 O O . ALA A 1 87 ? 6.028 -0.214 12.755 1.00 97.19 87 ALA A O 1
ATOM 712 N N . LEU A 1 88 ? 6.086 1.074 10.906 1.00 98.31 88 LEU A N 1
ATOM 713 C CA . LEU A 1 88 ? 6.106 -0.008 9.930 1.00 98.31 88 LEU A CA 1
ATOM 714 C C . LEU A 1 88 ? 7.532 -0.205 9.416 1.00 98.31 88 LEU A C 1
ATOM 716 O O . LEU A 1 88 ? 8.160 0.743 8.941 1.00 98.31 88 LEU A O 1
ATOM 720 N N . ASN A 1 89 ? 8.025 -1.434 9.503 1.00 95.44 89 ASN A N 1
ATOM 721 C CA . ASN A 1 89 ? 9.355 -1.828 9.074 1.00 95.44 89 ASN A CA 1
ATOM 722 C C . ASN A 1 89 ? 9.266 -2.596 7.752 1.00 95.44 89 ASN A C 1
ATOM 724 O O . ASN A 1 89 ? 8.774 -3.723 7.728 1.00 95.44 89 ASN A O 1
ATOM 728 N N . ASP A 1 90 ? 9.730 -1.982 6.661 1.00 95.62 90 ASP A N 1
ATOM 729 C CA . ASP A 1 90 ? 9.796 -2.639 5.355 1.00 95.62 90 ASP A CA 1
ATOM 730 C C . ASP A 1 90 ? 10.794 -3.806 5.404 1.00 95.62 90 ASP A C 1
ATOM 732 O O . ASP A 1 90 ? 11.989 -3.615 5.642 1.00 95.62 90 ASP A O 1
ATOM 736 N N . GLN A 1 91 ? 10.291 -5.020 5.189 1.00 95.75 91 GLN A N 1
ATOM 737 C CA . GLN A 1 91 ? 11.072 -6.254 5.120 1.00 95.75 91 GLN A CA 1
ATOM 738 C C . GLN A 1 91 ? 10.980 -6.921 3.743 1.00 95.75 91 GLN A C 1
ATOM 740 O O . GLN A 1 91 ? 11.204 -8.124 3.623 1.00 95.75 91 GLN A O 1
ATOM 745 N N . THR A 1 92 ? 10.674 -6.163 2.679 1.00 92.62 92 THR A N 1
ATOM 746 C CA . THR A 1 92 ? 10.612 -6.686 1.297 1.00 92.62 92 THR A CA 1
ATOM 747 C C . THR A 1 92 ? 11.774 -7.622 0.954 1.00 92.62 92 THR A C 1
ATOM 749 O O . THR A 1 92 ? 11.498 -8.702 0.434 1.00 92.62 92 THR A O 1
ATOM 752 N N . PRO A 1 93 ? 13.053 -7.284 1.237 1.00 90.00 93 PRO A N 1
ATOM 753 C CA . PRO A 1 93 ? 14.172 -8.154 0.866 1.00 90.00 93 PRO A CA 1
ATOM 754 C C . PRO A 1 93 ? 14.177 -9.515 1.581 1.00 90.00 93 PRO A C 1
ATOM 756 O O . PRO A 1 93 ? 14.816 -10.448 1.104 1.00 90.00 93 PRO A O 1
ATOM 759 N N . GLN A 1 94 ? 13.504 -9.631 2.728 1.00 93.69 94 GLN A N 1
ATOM 760 C CA . GLN A 1 94 ? 13.434 -10.846 3.543 1.00 93.69 94 GLN A CA 1
ATOM 761 C C . GLN A 1 94 ? 12.179 -11.686 3.249 1.00 93.69 94 GLN A C 1
ATOM 763 O O . GLN A 1 94 ? 12.116 -12.856 3.633 1.00 93.69 94 GLN A O 1
ATOM 768 N N . LEU A 1 95 ? 11.179 -11.119 2.568 1.00 94.25 95 LEU A N 1
ATOM 769 C CA . LEU A 1 95 ? 9.920 -11.790 2.255 1.00 94.25 95 LEU A CA 1
ATOM 770 C C . LEU A 1 95 ? 10.059 -12.659 0.998 1.00 94.25 95 LEU A C 1
ATOM 772 O O . LEU A 1 95 ? 10.089 -12.155 -0.119 1.00 94.25 95 LEU A O 1
ATOM 776 N N . GLN A 1 96 ? 10.084 -13.981 1.181 1.00 91.56 96 GLN A N 1
ATOM 777 C CA . GLN A 1 96 ? 10.167 -14.952 0.078 1.00 91.56 96 GLN A CA 1
ATOM 778 C C . GLN A 1 96 ? 8.881 -15.005 -0.762 1.00 91.56 96 GLN A C 1
ATOM 780 O O . GLN A 1 96 ? 8.930 -15.009 -1.987 1.00 91.56 96 GLN A O 1
ATOM 785 N N . GLN A 1 97 ? 7.719 -15.049 -0.104 1.00 92.25 97 GLN A N 1
ATOM 786 C CA . GLN A 1 97 ? 6.406 -15.121 -0.752 1.00 92.25 97 GLN A CA 1
ATOM 787 C C . GLN A 1 97 ? 5.441 -14.133 -0.090 1.00 92.25 97 GLN A C 1
ATOM 789 O O . GLN A 1 97 ? 4.584 -14.526 0.711 1.00 92.25 97 GLN A O 1
ATOM 794 N N . PRO A 1 98 ? 5.575 -12.828 -0.390 1.00 94.88 98 PRO A N 1
ATOM 795 C CA . PRO A 1 98 ? 4.699 -11.825 0.191 1.00 94.88 98 PRO A CA 1
ATOM 796 C C . PRO A 1 98 ? 3.232 -12.103 -0.167 1.00 94.88 98 PRO A C 1
ATOM 798 O O . PRO A 1 98 ? 2.365 -11.926 0.664 1.00 94.88 98 PRO A O 1
ATOM 801 N N . GLU A 1 99 ? 2.887 -12.633 -1.332 1.00 96.44 99 GLU A N 1
ATOM 802 C CA . GLU A 1 99 ? 1.471 -12.856 -1.681 1.00 96.44 99 GLU A CA 1
ATOM 803 C C . GLU A 1 99 ? 0.787 -13.958 -0.850 1.00 96.44 99 GLU A C 1
ATOM 805 O O . GLU A 1 99 ? -0.439 -14.023 -0.817 1.00 96.44 99 GLU A O 1
ATOM 810 N N . GLY A 1 100 ? 1.552 -14.797 -0.142 1.00 95.81 100 GLY A N 1
ATOM 811 C CA . GLY A 1 100 ? 1.050 -15.963 0.596 1.00 95.81 100 GLY A CA 1
ATOM 812 C C . GLY A 1 100 ? 1.057 -15.840 2.121 1.00 95.81 100 GLY A C 1
ATOM 813 O O . GLY A 1 100 ? 0.905 -16.854 2.796 1.00 95.81 100 GLY A O 1
ATOM 814 N N . SER A 1 101 ? 1.288 -14.650 2.687 1.00 95.44 101 SER A N 1
ATOM 815 C CA . SER A 1 101 ? 1.461 -14.495 4.140 1.00 95.44 101 SER A CA 1
ATOM 816 C C . SER A 1 101 ? 0.801 -13.246 4.724 1.00 95.44 101 SER A C 1
ATOM 818 O O . SER A 1 101 ? 0.849 -12.152 4.153 1.00 95.44 101 SER A O 1
ATOM 820 N N . VAL A 1 102 ? 0.237 -13.415 5.922 1.00 97.75 102 VAL A N 1
ATOM 821 C CA . VAL A 1 102 ? -0.162 -12.310 6.800 1.00 97.75 102 VAL A CA 1
ATOM 822 C C . VAL A 1 102 ? 1.095 -11.666 7.377 1.00 97.75 102 VAL A C 1
ATOM 824 O O . VAL A 1 102 ? 1.984 -12.364 7.864 1.00 97.75 102 VAL A O 1
ATOM 827 N N . LEU A 1 103 ? 1.151 -10.340 7.337 1.00 98.25 103 LEU A N 1
ATOM 828 C CA . LEU A 1 103 ? 2.246 -9.538 7.869 1.00 98.25 103 LEU A CA 1
ATOM 829 C C . LEU A 1 103 ? 1.740 -8.637 8.998 1.00 98.25 103 LEU A C 1
ATOM 831 O O . LEU A 1 103 ? 0.573 -8.254 9.044 1.00 98.25 103 LEU A O 1
ATOM 835 N N . ASP A 1 104 ? 2.630 -8.288 9.908 1.00 98.12 104 ASP A N 1
ATOM 836 C CA . ASP A 1 104 ? 2.452 -7.276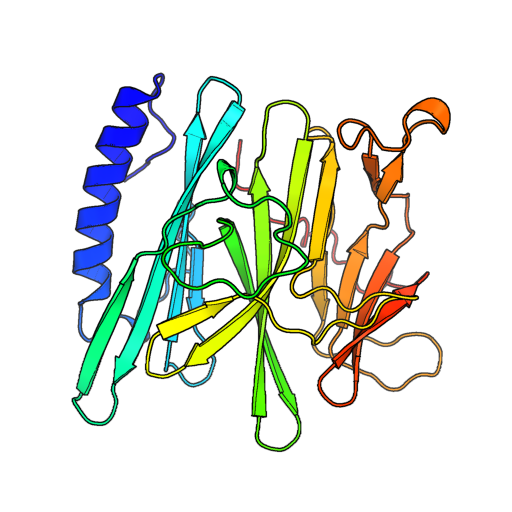 10.932 1.00 98.12 104 ASP A CA 1
ATOM 837 C C . ASP A 1 104 ? 3.334 -6.052 10.630 1.00 98.12 104 ASP A C 1
ATOM 839 O O . ASP A 1 104 ? 3.855 -5.866 9.529 1.00 98.12 104 ASP A O 1
ATOM 843 N N . ALA A 1 105 ? 3.474 -5.169 11.614 1.00 97.94 105 ALA A N 1
ATOM 844 C CA . ALA A 1 105 ? 4.293 -3.975 11.481 1.00 97.94 105 ALA A CA 1
ATOM 845 C C . ALA A 1 105 ? 5.803 -4.255 11.342 1.00 97.94 105 ALA A C 1
ATOM 847 O O . ALA A 1 105 ? 6.512 -3.426 10.780 1.00 97.94 105 ALA A O 1
ATOM 848 N N . ASN A 1 106 ? 6.310 -5.380 11.854 1.00 97.31 106 ASN A N 1
ATOM 849 C CA . ASN A 1 106 ? 7.739 -5.701 11.883 1.00 97.31 106 ASN A CA 1
ATOM 850 C C . ASN A 1 106 ? 8.226 -6.386 10.606 1.00 97.31 106 ASN A C 1
ATOM 852 O O . ASN A 1 106 ? 9.421 -6.325 10.323 1.00 97.31 106 ASN A O 1
ATOM 856 N N . ASN A 1 107 ? 7.326 -7.038 9.868 1.00 96.81 107 ASN A N 1
ATOM 857 C CA . ASN A 1 107 ? 7.610 -7.708 8.600 1.00 96.81 107 ASN A CA 1
ATOM 858 C C . ASN A 1 107 ? 6.793 -7.139 7.430 1.00 96.81 107 ASN A C 1
ATOM 860 O O . ASN A 1 107 ? 6.513 -7.855 6.476 1.00 96.81 107 ASN A O 1
ATOM 864 N N . TRP A 1 108 ? 6.423 -5.860 7.499 1.00 98.19 108 TRP A N 1
ATOM 865 C CA . TRP A 1 108 ? 5.594 -5.174 6.511 1.00 98.19 108 TRP A CA 1
ATOM 866 C C . TRP A 1 108 ? 6.211 -5.200 5.098 1.00 98.19 108 TRP A C 1
ATOM 868 O O . TRP A 1 108 ? 7.420 -5.060 4.928 1.00 98.19 108 TRP A O 1
ATOM 878 N N 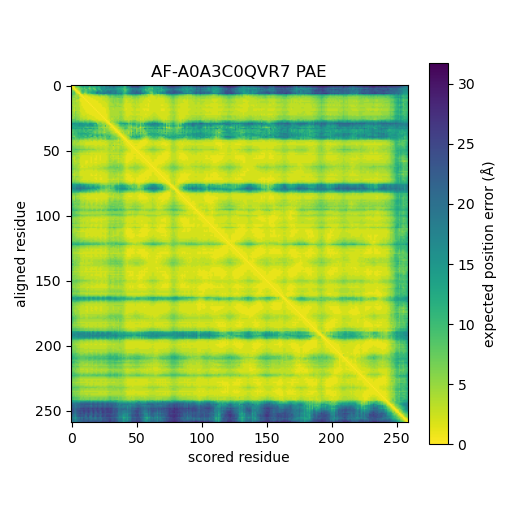. TYR A 1 109 ? 5.373 -5.343 4.063 1.00 97.75 109 TYR A N 1
ATOM 879 C CA . TYR A 1 109 ? 5.827 -5.422 2.665 1.00 97.75 109 TYR A CA 1
ATOM 880 C C . TYR A 1 109 ? 6.335 -4.085 2.097 1.00 97.75 109 TYR A C 1
ATOM 882 O O . TYR A 1 109 ? 7.041 -4.064 1.095 1.00 97.75 109 TYR A O 1
ATOM 890 N N . GLY A 1 110 ? 5.974 -2.949 2.692 1.00 95.38 110 GLY A N 1
ATOM 891 C CA . GLY A 1 110 ? 6.452 -1.645 2.236 1.00 95.38 110 GLY A CA 1
ATOM 892 C C . GLY A 1 110 ? 5.809 -1.169 0.932 1.00 95.38 110 GLY A C 1
ATOM 893 O O . GLY A 1 110 ? 6.149 -1.633 -0.154 1.00 95.38 110 GLY A O 1
ATOM 894 N N . ALA A 1 111 ? 4.929 -0.177 0.997 1.00 96.50 111 ALA A N 1
ATOM 895 C CA . ALA A 1 111 ? 4.423 0.515 -0.185 1.00 96.50 111 ALA A CA 1
ATOM 896 C C . ALA A 1 111 ? 3.999 1.944 0.158 1.00 96.50 111 ALA A C 1
ATOM 898 O O . ALA A 1 111 ? 3.734 2.279 1.312 1.00 96.50 111 ALA A O 1
ATOM 899 N N . PHE A 1 112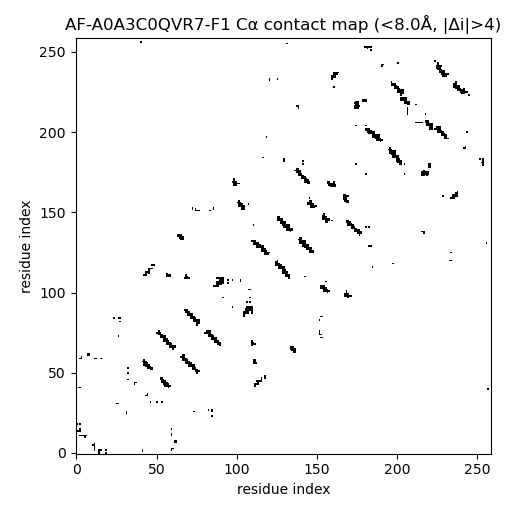 ? 3.918 2.791 -0.863 1.00 95.88 112 PHE A N 1
ATOM 900 C CA . PHE A 1 112 ? 3.258 4.084 -0.767 1.00 95.88 112 PHE A CA 1
ATOM 901 C C . PHE A 1 112 ? 1.771 3.899 -1.071 1.00 95.88 112 PHE A C 1
ATOM 903 O O . PHE A 1 112 ? 1.399 3.739 -2.235 1.00 95.88 112 PHE A O 1
ATOM 910 N N . TYR A 1 113 ? 0.915 3.900 -0.049 1.00 97.06 113 TYR A N 1
ATOM 911 C CA . TYR A 1 113 ? -0.528 3.753 -0.253 1.00 97.06 113 TYR A CA 1
ATOM 912 C C . TYR A 1 113 ? -1.158 5.091 -0.590 1.00 97.06 113 TYR A C 1
ATOM 914 O O . TYR A 1 113 ? -1.014 6.043 0.168 1.00 97.06 113 TYR A O 1
ATOM 922 N N . TYR A 1 114 ? -1.877 5.168 -1.702 1.00 94.00 114 TYR A N 1
ATOM 923 C CA . TYR A 1 114 ? -2.539 6.395 -2.147 1.00 94.00 114 TYR A CA 1
ATOM 924 C C . TYR A 1 114 ? -4.055 6.360 -1.940 1.00 94.00 114 TYR A C 1
ATOM 926 O O . TYR A 1 114 ? -4.694 7.405 -2.014 1.00 94.00 114 TYR A O 1
ATOM 934 N N . GLU A 1 115 ? -4.634 5.192 -1.653 1.00 95.06 115 GLU A N 1
ATOM 935 C CA . GLU A 1 115 ? -6.070 5.056 -1.422 1.00 95.06 115 GLU A CA 1
ATOM 936 C C . GLU A 1 115 ? -6.376 3.987 -0.366 1.00 95.06 115 GLU A C 1
ATOM 938 O O . GLU A 1 115 ? -5.766 2.916 -0.349 1.00 95.06 115 GLU A O 1
ATOM 943 N N . LEU A 1 116 ? -7.327 4.294 0.523 1.00 97.56 116 LEU A N 1
ATOM 944 C CA . LEU A 1 116 ? -7.898 3.366 1.499 1.00 97.56 116 LEU A CA 1
ATOM 945 C C . LEU A 1 116 ? -9.337 3.070 1.084 1.00 97.56 116 LEU A C 1
ATOM 947 O O . LEU A 1 116 ? -10.242 3.876 1.300 1.00 97.56 116 LEU A O 1
ATOM 951 N N . VAL A 1 117 ? -9.539 1.891 0.517 1.00 98.00 117 VAL A N 1
ATOM 952 C CA . VAL A 1 117 ? -10.851 1.356 0.174 1.00 98.00 117 VAL A CA 1
ATOM 953 C C . VAL A 1 117 ? -11.525 0.858 1.445 1.00 98.00 117 VAL A C 1
ATOM 955 O O . VAL A 1 117 ? -10.934 0.101 2.216 1.00 98.00 117 VAL A O 1
ATOM 958 N N . HIS A 1 118 ? -12.781 1.254 1.655 1.00 97.75 118 HIS A N 1
ATOM 959 C CA . HIS A 1 118 ? -13.616 0.781 2.758 1.00 97.75 118 HIS A CA 1
ATOM 960 C C . HIS A 1 118 ? -14.941 0.248 2.228 1.00 97.75 118 HIS A C 1
ATOM 962 O O . HIS A 1 118 ? -15.708 0.974 1.600 1.00 97.75 118 HIS A O 1
ATOM 968 N N . VAL A 1 119 ? -15.230 -1.017 2.526 1.00 97.00 119 VAL A N 1
ATOM 969 C CA . VAL A 1 119 ? -16.517 -1.644 2.217 1.00 97.00 119 VAL A CA 1
ATOM 970 C C . VAL A 1 119 ? -17.102 -2.248 3.488 1.00 97.00 119 VAL A C 1
ATOM 972 O O . VAL A 1 119 ? -16.417 -2.943 4.240 1.00 97.00 119 VAL A O 1
ATOM 975 N N . LYS A 1 120 ? -18.389 -1.998 3.743 1.00 95.56 120 LYS A N 1
ATOM 976 C CA . LYS A 1 120 ? -19.134 -2.661 4.819 1.00 95.56 120 LYS A CA 1
ATOM 977 C C . LYS A 1 120 ? -19.859 -3.876 4.257 1.00 95.56 120 LYS A C 1
ATOM 979 O O . LYS A 1 120 ? -20.611 -3.758 3.293 1.00 95.56 120 LYS A O 1
ATOM 984 N N . TYR A 1 121 ? -19.681 -5.029 4.890 1.00 95.62 121 TYR A N 1
ATOM 985 C CA . TYR A 1 121 ? -20.461 -6.226 4.591 1.00 95.62 121 TYR A CA 1
ATOM 986 C C . TYR A 1 121 ? -20.899 -6.898 5.883 1.00 95.62 121 TYR A C 1
ATOM 988 O O . TYR A 1 121 ? -20.096 -7.174 6.774 1.00 95.62 121 TYR A O 1
ATOM 996 N N . ARG A 1 122 ? -22.208 -7.146 6.000 1.00 93.31 122 ARG A N 1
ATOM 997 C CA . ARG A 1 122 ? -22.840 -7.549 7.263 1.00 93.31 122 ARG A CA 1
ATOM 998 C C . ARG A 1 122 ? -22.444 -6.568 8.379 1.00 93.31 122 ARG A C 1
ATOM 1000 O O . ARG A 1 122 ? -22.739 -5.384 8.272 1.00 93.31 122 ARG A O 1
ATOM 1007 N N . ARG A 1 123 ? -21.795 -7.046 9.444 1.00 91.69 123 ARG A N 1
ATOM 1008 C CA . ARG A 1 123 ? -21.338 -6.234 10.586 1.00 91.69 123 ARG A CA 1
ATOM 1009 C C . ARG A 1 123 ? -19.827 -5.964 10.566 1.00 91.69 123 ARG A C 1
ATOM 1011 O O . ARG A 1 123 ? -19.304 -5.447 11.545 1.00 91.69 123 ARG A O 1
ATOM 1018 N N . ALA A 1 124 ? -19.134 -6.326 9.485 1.00 93.12 124 ALA A N 1
ATOM 1019 C CA . ALA A 1 124 ? -17.688 -6.189 9.363 1.00 93.12 124 ALA A CA 1
ATOM 1020 C C . ALA A 1 124 ? -17.305 -5.010 8.457 1.00 93.12 124 ALA A C 1
ATOM 1022 O O . ALA A 1 124 ? -17.947 -4.744 7.434 1.00 93.12 124 ALA A O 1
ATOM 1023 N N . ASN A 1 125 ? -16.236 -4.314 8.846 1.00 95.50 125 ASN A N 1
ATOM 1024 C CA . ASN A 1 125 ? -15.544 -3.347 8.003 1.00 95.50 125 ASN A CA 1
ATOM 1025 C C . ASN A 1 125 ? -14.415 -4.073 7.266 1.00 95.50 125 ASN A C 1
ATOM 1027 O O . ASN A 1 125 ? -13.552 -4.661 7.913 1.00 95.50 125 ASN A O 1
ATOM 1031 N N . HIS A 1 126 ? -14.407 -3.996 5.940 1.00 97.50 126 HIS A N 1
ATOM 1032 C CA . HIS A 1 126 ? -13.322 -4.491 5.101 1.00 97.50 126 HIS A CA 1
ATOM 1033 C C . HIS A 1 126 ? -12.517 -3.299 4.598 1.00 97.50 126 HIS A C 1
ATOM 1035 O O . HIS A 1 126 ? -13.083 -2.396 3.974 1.00 97.50 126 HIS A O 1
ATOM 1041 N N . TYR A 1 127 ? -11.215 -3.299 4.873 1.00 98.50 127 TYR A N 1
ATOM 1042 C CA . TYR A 1 127 ? -10.300 -2.273 4.393 1.00 98.50 127 TYR A CA 1
ATOM 1043 C C . TYR A 1 127 ? -9.258 -2.883 3.467 1.00 98.50 127 TYR A C 1
ATOM 1045 O O . TYR A 1 127 ? -8.680 -3.927 3.769 1.00 98.50 127 TYR A O 1
ATOM 1053 N N . VAL A 1 128 ? -9.017 -2.211 2.348 1.00 98.38 128 VAL A N 1
ATOM 1054 C CA . VAL A 1 128 ? -7.975 -2.562 1.385 1.00 98.38 128 VAL A CA 1
ATOM 1055 C C . VAL A 1 128 ? -7.217 -1.296 1.020 1.00 98.38 128 VAL A C 1
ATOM 1057 O O . VAL A 1 128 ? -7.813 -0.245 0.806 1.00 98.38 128 VAL A O 1
ATOM 1060 N N . LEU A 1 129 ? -5.900 -1.387 0.961 1.00 98.62 129 LEU A N 1
ATOM 1061 C CA . LEU A 1 129 ? -5.016 -0.313 0.548 1.00 98.62 129 LEU A CA 1
ATOM 1062 C C . LEU A 1 129 ? -4.637 -0.504 -0.917 1.00 98.62 129 LEU A C 1
ATOM 1064 O O . LEU A 1 129 ? -4.252 -1.606 -1.311 1.00 98.62 129 LEU A O 1
ATOM 1068 N N . LEU A 1 130 ? -4.695 0.570 -1.703 1.00 98.50 130 LEU A N 1
ATOM 1069 C CA . LEU A 1 130 ? -4.097 0.611 -3.036 1.00 98.50 130 LEU A CA 1
ATOM 1070 C C . LEU A 1 130 ? -2.768 1.352 -2.956 1.00 98.50 130 LEU A C 1
ATOM 1072 O O . LEU A 1 130 ? -2.689 2.474 -2.446 1.00 98.50 130 LEU A O 1
ATOM 1076 N N . GLY A 1 131 ? -1.712 0.694 -3.423 1.00 96.38 131 GLY A N 1
ATOM 1077 C CA . GLY A 1 131 ? -0.340 1.135 -3.242 1.00 96.38 131 GLY A CA 1
ATOM 1078 C C . GLY A 1 131 ? 0.480 1.166 -4.519 1.00 96.38 131 GLY A C 1
ATOM 1079 O O . GLY A 1 131 ? 0.248 0.430 -5.479 1.00 96.38 131 GLY A O 1
ATOM 1080 N N . TRP A 1 132 ? 1.480 2.039 -4.502 1.00 95.69 132 TRP A N 1
ATOM 1081 C CA . TRP A 1 132 ? 2.577 2.076 -5.453 1.00 95.69 132 TRP A CA 1
ATOM 1082 C C . TRP A 1 132 ? 3.872 1.684 -4.754 1.00 95.69 132 TRP A C 1
ATOM 1084 O O . TRP A 1 132 ? 4.143 2.113 -3.631 1.00 95.69 132 TRP A O 1
ATOM 1094 N N . LYS A 1 133 ? 4.699 0.908 -5.444 1.00 94.56 133 LYS A N 1
ATOM 1095 C CA . LYS A 1 133 ? 6.023 0.528 -4.973 1.00 94.56 133 LYS A CA 1
ATOM 1096 C C . LYS A 1 133 ? 7.006 0.583 -6.140 1.00 94.56 133 LYS A C 1
ATOM 1098 O O . LYS A 1 133 ? 7.027 -0.282 -7.008 1.00 94.56 133 LYS A O 1
ATOM 1103 N N . GLY A 1 134 ? 7.850 1.605 -6.171 1.00 93.00 134 GLY A N 1
ATOM 1104 C CA . GLY A 1 134 ? 9.133 1.535 -6.860 1.00 93.00 134 GLY A CA 1
ATOM 1105 C C . GLY A 1 134 ? 9.970 0.337 -6.398 1.00 93.00 134 GLY A C 1
ATOM 1106 O O . GLY A 1 134 ? 10.040 0.059 -5.200 1.00 93.00 134 GLY A O 1
ATOM 1107 N N . TYR A 1 135 ? 10.579 -0.372 -7.350 1.00 92.88 135 TYR A N 1
ATOM 1108 C CA . TYR A 1 135 ? 11.358 -1.580 -7.086 1.00 92.88 135 TYR A CA 1
ATOM 1109 C C . TYR A 1 135 ? 12.838 -1.367 -7.419 1.00 92.88 135 TYR A C 1
ATOM 1111 O O . TYR A 1 135 ? 13.645 -1.191 -6.509 1.00 92.88 135 TYR A O 1
ATOM 1119 N N . ASP A 1 136 ? 13.179 -1.291 -8.705 1.00 93.69 136 ASP A N 1
ATOM 1120 C CA . ASP A 1 136 ? 14.543 -1.046 -9.186 1.00 93.69 136 ASP A CA 1
ATOM 1121 C C . ASP A 1 136 ? 14.548 -0.072 -10.381 1.00 93.69 136 ASP A C 1
ATOM 1123 O O . ASP A 1 136 ? 13.631 0.722 -10.538 1.00 93.69 136 ASP A O 1
ATOM 1127 N N . ARG A 1 137 ? 15.568 -0.054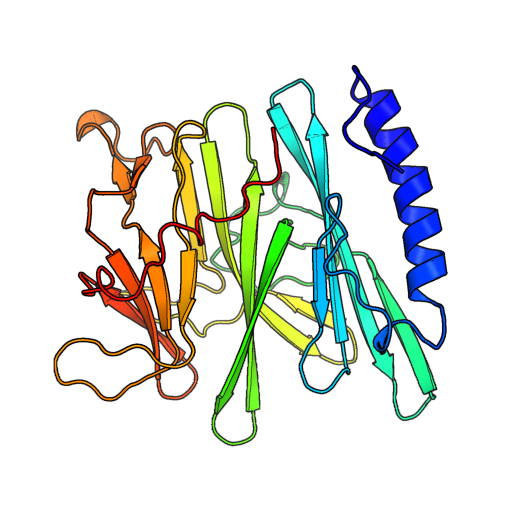 -11.245 1.00 93.56 137 ARG A N 1
ATOM 1128 C CA . ARG A 1 137 ? 15.569 0.833 -12.430 1.00 93.56 137 ARG A CA 1
ATOM 1129 C C . ARG A 1 137 ? 14.638 0.375 -13.554 1.00 93.56 137 ARG A C 1
ATOM 1131 O O . ARG A 1 137 ? 14.284 1.190 -14.403 1.00 93.56 137 ARG A O 1
ATOM 1138 N N . ASN A 1 138 ? 14.270 -0.897 -13.567 1.00 95.62 138 ASN A N 1
ATOM 1139 C CA . ASN A 1 138 ? 13.653 -1.572 -14.699 1.00 95.62 138 ASN A CA 1
ATOM 1140 C C . ASN A 1 138 ? 12.169 -1.852 -14.475 1.00 95.62 138 ASN A C 1
ATOM 1142 O O . ASN A 1 138 ? 11.411 -1.820 -15.444 1.00 95.62 138 ASN A O 1
ATOM 1146 N N . SER A 1 139 ? 11.737 -2.054 -13.228 1.00 95.88 139 SER A N 1
ATOM 1147 C CA . SER A 1 139 ? 10.341 -2.344 -12.912 1.00 95.88 139 SER A CA 1
ATOM 1148 C C . SER A 1 139 ? 9.779 -1.541 -11.735 1.00 95.88 139 SER A C 1
ATOM 1150 O O . SER A 1 139 ? 10.472 -0.903 -10.931 1.00 95.88 139 SER A O 1
ATOM 1152 N N . ARG A 1 140 ? 8.453 -1.507 -11.680 1.00 95.19 140 ARG A N 1
ATOM 1153 C CA . ARG A 1 140 ? 7.617 -0.899 -10.644 1.00 95.19 140 ARG A CA 1
ATOM 1154 C C . ARG A 1 140 ? 6.550 -1.905 -10.249 1.00 95.19 140 ARG A C 1
ATOM 1156 O O . ARG A 1 140 ? 6.299 -2.864 -10.973 1.00 95.19 140 ARG A O 1
ATOM 1163 N N . LYS A 1 141 ? 5.919 -1.667 -9.103 1.00 97.31 141 LYS A N 1
ATOM 1164 C CA . LYS A 1 141 ? 4.859 -2.513 -8.578 1.00 97.31 141 LYS A CA 1
ATOM 1165 C C . LYS A 1 141 ? 3.618 -1.717 -8.176 1.00 97.31 141 LYS A C 1
ATOM 1167 O O . LYS A 1 141 ? 3.723 -0.607 -7.645 1.00 97.31 141 LYS A O 1
ATOM 1172 N N . ARG A 1 142 ? 2.441 -2.297 -8.412 1.00 97.69 142 ARG A N 1
ATOM 1173 C CA . ARG A 1 142 ? 1.170 -1.910 -7.777 1.00 97.69 142 ARG A CA 1
ATOM 1174 C C . ARG A 1 142 ? 0.810 -2.959 -6.738 1.00 97.69 142 ARG A C 1
ATOM 1176 O O . ARG A 1 142 ? 1.061 -4.140 -6.957 1.00 97.69 142 ARG A O 1
ATOM 1183 N N . VAL A 1 143 ? 0.230 -2.524 -5.625 1.00 98.19 143 VAL A N 1
ATOM 1184 C CA . VAL A 1 143 ? -0.120 -3.407 -4.509 1.00 98.19 143 VAL A CA 1
ATOM 1185 C C . VAL A 1 143 ? -1.579 -3.194 -4.130 1.00 98.19 143 VAL A C 1
ATOM 1187 O O . VAL A 1 143 ? -2.006 -2.053 -3.965 1.00 98.19 143 VAL A O 1
ATOM 1190 N N . ILE A 1 144 ? -2.322 -4.286 -3.970 1.00 98.69 144 ILE A N 1
ATOM 1191 C CA . ILE A 1 144 ? -3.632 -4.305 -3.317 1.00 98.69 144 ILE A CA 1
ATOM 1192 C C . ILE A 1 144 ? -3.464 -5.082 -2.014 1.00 98.69 144 ILE A C 1
ATOM 1194 O O . ILE A 1 144 ? -3.209 -6.287 -2.041 1.00 98.69 144 ILE A O 1
ATOM 1198 N N . GLU A 1 145 ? -3.586 -4.406 -0.875 1.00 98.62 145 GLU A N 1
ATOM 1199 C CA . GLU A 1 145 ? -3.280 -5.007 0.422 1.00 98.62 145 GLU A CA 1
ATOM 1200 C C . GLU A 1 145 ? -4.422 -4.850 1.432 1.00 98.62 145 GLU A C 1
ATOM 1202 O O . GLU A 1 145 ? -4.728 -3.732 1.849 1.00 98.62 145 GLU A O 1
ATOM 1207 N N . PRO A 1 146 ? -5.054 -5.952 1.863 1.00 98.56 146 PRO A N 1
ATOM 1208 C CA . PRO A 1 146 ? -5.984 -5.947 2.981 1.00 98.56 146 PRO A CA 1
ATOM 1209 C C . PRO A 1 146 ? -5.319 -5.404 4.247 1.00 98.56 146 PRO A C 1
ATOM 1211 O O . PRO A 1 146 ? -4.186 -5.766 4.561 1.00 98.56 146 PRO A O 1
ATOM 1214 N N . LEU A 1 147 ? -6.036 -4.560 4.985 1.00 98.56 147 LEU A N 1
ATOM 1215 C CA . LEU A 1 147 ? -5.595 -4.016 6.267 1.00 98.56 147 LEU A CA 1
ATOM 1216 C C . LEU A 1 147 ? -6.655 -4.305 7.326 1.00 98.56 147 LEU A C 1
ATOM 1218 O O . LEU A 1 147 ? -7.824 -3.956 7.171 1.00 98.56 147 LEU A O 1
ATOM 1222 N N . THR A 1 148 ? -6.240 -4.869 8.451 1.00 97.62 148 THR A N 1
ATOM 1223 C CA . THR A 1 148 ? -7.076 -4.973 9.648 1.00 97.62 148 THR A CA 1
ATOM 1224 C C . THR A 1 148 ? -6.335 -4.414 10.856 1.00 97.62 148 THR A C 1
ATOM 1226 O O . THR A 1 148 ? -5.107 -4.348 10.884 1.00 97.62 148 THR A O 1
ATOM 1229 N N . ILE A 1 149 ? -7.088 -3.948 11.853 1.00 96.69 149 ILE A N 1
ATOM 1230 C CA . ILE A 1 149 ? -6.537 -3.508 13.134 1.00 96.69 149 ILE A CA 1
ATOM 1231 C C . ILE A 1 149 ? -6.991 -4.509 14.194 1.00 96.69 149 ILE A C 1
ATOM 1233 O O . ILE A 1 149 ? -8.174 -4.546 14.532 1.00 96.69 149 ILE A O 1
ATOM 1237 N N . VAL A 1 150 ? -6.054 -5.291 14.726 1.00 94.44 150 VAL A N 1
ATOM 1238 C CA . VAL A 1 150 ? -6.283 -6.283 15.788 1.00 94.44 150 VAL A CA 1
ATOM 1239 C C . VAL A 1 150 ? -5.529 -5.817 17.027 1.00 94.44 150 VAL A C 1
ATOM 1241 O O . VAL A 1 150 ? -4.344 -5.508 16.941 1.00 94.44 150 VAL A O 1
ATOM 1244 N N . ASP A 1 151 ? -6.212 -5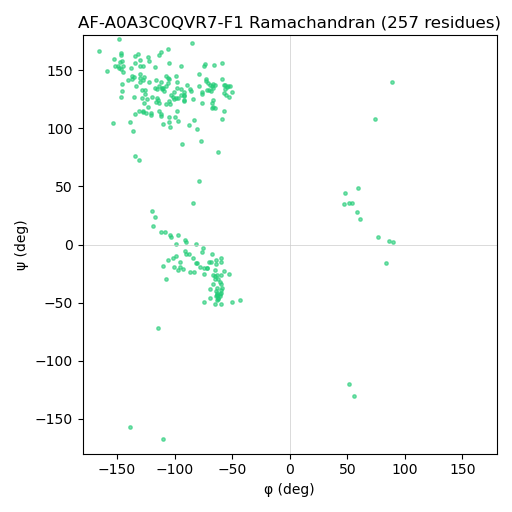.668 18.164 1.00 91.94 151 ASP A N 1
ATOM 1245 C CA . ASP A 1 151 ? -5.616 -5.185 19.423 1.00 91.94 151 ASP A CA 1
ATOM 1246 C C . ASP A 1 151 ? -4.758 -3.914 19.261 1.00 91.94 151 ASP A C 1
ATOM 1248 O O . ASP A 1 151 ? -3.642 -3.789 19.778 1.00 91.94 151 ASP A O 1
ATOM 1252 N N . LYS A 1 152 ? -5.275 -2.948 18.486 1.00 91.12 152 LYS A N 1
ATOM 1253 C CA . LYS A 1 152 ? -4.589 -1.680 18.165 1.00 91.12 152 LYS A CA 1
ATOM 1254 C C . LYS A 1 152 ? -3.235 -1.882 17.462 1.00 91.12 152 LYS A C 1
ATOM 1256 O O . LYS A 1 152 ? -2.322 -1.069 17.624 1.00 91.12 152 LYS A O 1
ATOM 1261 N N . LYS A 1 153 ? -3.064 -2.981 16.729 1.00 95.50 153 LYS A N 1
ATOM 1262 C CA . LYS A 1 153 ? -1.904 -3.264 15.879 1.00 95.50 153 LYS A CA 1
ATOM 1263 C C . LYS A 1 153 ? -2.377 -3.505 14.443 1.00 95.50 153 LYS A C 1
ATOM 1265 O O . LYS A 1 153 ? -3.422 -4.130 14.259 1.00 95.50 153 LYS A O 1
ATOM 1270 N N . PRO A 1 154 ? -1.654 -3.000 13.434 1.00 97.94 154 PRO A N 1
ATOM 1271 C CA . PRO A 1 154 ? -1.976 -3.291 12.050 1.00 97.94 154 PRO A CA 1
ATOM 1272 C C . PRO A 1 154 ? -1.601 -4.726 11.689 1.00 97.94 154 PRO A C 1
ATOM 1274 O O . PRO A 1 154 ? -0.551 -5.226 12.092 1.00 97.94 154 PRO A O 1
ATOM 1277 N N . VAL A 1 155 ? -2.463 -5.347 10.897 1.00 98.50 155 VAL A N 1
ATOM 1278 C CA . VAL A 1 155 ? -2.264 -6.648 10.271 1.00 98.50 155 VAL A CA 1
ATOM 1279 C C . VAL A 1 155 ? -2.541 -6.476 8.783 1.00 98.50 155 VAL A C 1
ATOM 1281 O O . VAL A 1 155 ? -3.594 -5.966 8.394 1.00 98.50 155 VAL A O 1
ATOM 1284 N N . PHE A 1 156 ? -1.577 -6.870 7.962 1.00 98.69 156 PHE A N 1
ATOM 1285 C CA . PHE A 1 156 ? -1.583 -6.703 6.519 1.00 98.69 156 PHE A CA 1
ATOM 1286 C C . PHE A 1 156 ? -1.726 -8.053 5.821 1.00 98.69 156 PHE A C 1
ATOM 1288 O O . PHE A 1 156 ? -0.989 -8.998 6.101 1.00 98.69 156 PHE A O 1
ATOM 1295 N N . GLY A 1 157 ? -2.614 -8.111 4.839 1.00 98.00 157 GLY A N 1
ATOM 1296 C CA . GLY A 1 157 ? -2.940 -9.323 4.102 1.00 98.00 157 GLY A CA 1
ATOM 1297 C C . GLY A 1 157 ? -4.062 -10.135 4.748 1.00 98.00 157 GLY A C 1
ATOM 1298 O O . GLY A 1 157 ? -4.130 -10.275 5.966 1.00 98.00 157 GLY A O 1
ATOM 1299 N N . ASP A 1 158 ? -4.947 -10.665 3.909 1.00 97.44 158 ASP A N 1
ATOM 1300 C CA . ASP A 1 158 ? -6.076 -11.512 4.301 1.00 97.44 158 ASP A CA 1
ATOM 1301 C C . ASP A 1 158 ? -6.537 -12.339 3.092 1.00 97.44 158 ASP A C 1
ATOM 1303 O O . ASP A 1 158 ? -6.439 -11.876 1.954 1.00 97.44 158 ASP A O 1
ATOM 1307 N N . ALA A 1 159 ? -7.070 -13.539 3.318 1.00 96.31 159 ALA A N 1
ATOM 1308 C CA . ALA A 1 159 ? -7.529 -14.457 2.272 1.00 96.31 159 ALA A CA 1
ATOM 1309 C C . ALA A 1 159 ? -8.911 -14.047 1.720 1.00 96.31 159 ALA A C 1
ATOM 1311 O O . ALA A 1 159 ? -9.877 -14.814 1.731 1.00 96.31 159 ALA A O 1
ATOM 1312 N N . VAL A 1 160 ? -9.014 -12.796 1.269 1.00 97.25 160 VAL A N 1
ATOM 1313 C CA . VAL A 1 160 ? -10.246 -12.184 0.752 1.00 97.25 160 VAL A CA 1
ATOM 1314 C C . VAL A 1 160 ? -10.293 -12.135 -0.769 1.00 97.25 160 VAL A C 1
ATOM 1316 O O . VAL A 1 160 ? -11.358 -11.850 -1.308 1.00 97.25 160 VAL A O 1
ATOM 1319 N N . PHE A 1 161 ? -9.187 -12.404 -1.464 1.00 98.25 161 PHE A N 1
ATOM 1320 C CA . PHE A 1 161 ? -9.156 -12.460 -2.925 1.00 98.25 161 PHE A CA 1
ATOM 1321 C C . PHE A 1 161 ? -9.481 -13.862 -3.426 1.00 98.25 161 PHE A C 1
ATOM 1323 O O . PHE A 1 161 ? -8.973 -14.852 -2.904 1.00 98.25 161 PHE A O 1
ATOM 1330 N N . GLU A 1 162 ? -10.305 -13.935 -4.465 1.00 96.75 162 GLU A N 1
ATOM 1331 C CA . GLU A 1 162 ? -10.650 -15.177 -5.148 1.00 96.75 162 GLU A CA 1
ATOM 1332 C C . GLU A 1 162 ? -10.226 -15.065 -6.612 1.00 96.75 162 GLU A C 1
ATOM 1334 O O . GLU A 1 162 ? -10.769 -14.265 -7.380 1.00 96.75 162 GLU A O 1
ATOM 1339 N N . MET A 1 163 ? -9.218 -15.851 -6.978 1.00 94.12 163 MET A N 1
ATOM 1340 C CA . MET A 1 163 ? -8.679 -15.962 -8.329 1.00 94.12 163 MET A CA 1
ATOM 1341 C C . MET A 1 163 ? -8.755 -17.426 -8.772 1.00 94.12 163 MET A C 1
ATOM 1343 O O . MET A 1 163 ? -8.904 -18.331 -7.948 1.00 94.12 163 MET A O 1
ATOM 1347 N N . GLN A 1 164 ? -8.668 -17.686 -10.078 1.00 89.69 164 GLN A N 1
ATOM 1348 C CA . GLN A 1 164 ? -8.709 -19.059 -10.586 1.00 89.69 164 GLN A CA 1
ATOM 1349 C C . GLN A 1 164 ? -7.571 -19.894 -9.976 1.00 89.69 164 GLN A C 1
ATOM 1351 O O . GLN A 1 164 ? -6.405 -19.712 -10.311 1.00 89.69 164 GLN A O 1
ATOM 1356 N N . GLY A 1 165 ? -7.924 -20.806 -9.066 1.00 88.44 165 GLY A N 1
ATOM 1357 C CA . GLY A 1 165 ? -6.980 -21.714 -8.414 1.00 88.44 165 GLY A CA 1
ATOM 1358 C C . GLY A 1 165 ? -6.119 -21.100 -7.304 1.00 88.44 165 GLY A C 1
ATOM 1359 O O . GLY A 1 165 ? -5.237 -21.794 -6.802 1.00 88.44 165 GLY A O 1
ATOM 1360 N N . SER A 1 166 ? -6.350 -19.847 -6.891 1.00 93.12 166 SER A N 1
ATOM 1361 C CA . SER A 1 166 ? -5.570 -19.217 -5.818 1.00 93.12 166 SER A CA 1
ATOM 1362 C C . SER A 1 166 ? -6.366 -18.209 -4.982 1.00 93.12 166 SER A C 1
ATOM 1364 O O . SER A 1 166 ? -7.321 -17.580 -5.439 1.00 93.12 166 SER A O 1
ATOM 1366 N N . THR A 1 167 ? -5.951 -18.060 -3.723 1.00 95.31 167 THR A N 1
ATOM 1367 C CA . THR A 1 167 ? -6.501 -17.094 -2.760 1.00 95.31 167 THR A CA 1
ATOM 1368 C C . THR A 1 167 ? -5.353 -16.328 -2.100 1.00 95.31 167 THR A C 1
ATOM 1370 O O . THR A 1 167 ? -4.984 -16.629 -0.958 1.00 95.31 167 THR A O 1
ATOM 1373 N N . PRO A 1 168 ? -4.698 -15.411 -2.831 1.00 97.25 168 PRO A N 1
ATOM 1374 C CA . PRO A 1 168 ? -3.569 -14.664 -2.293 1.00 97.25 168 PRO A CA 1
ATOM 1375 C C . PRO A 1 168 ? -4.015 -13.750 -1.146 1.00 97.25 168 PRO A C 1
ATOM 1377 O O . PRO A 1 168 ? -5.166 -13.323 -1.074 1.00 97.25 168 PRO A O 1
ATOM 1380 N N . TYR A 1 169 ? -3.083 -13.427 -0.254 1.00 98.06 169 TYR A N 1
ATOM 1381 C CA . TYR A 1 169 ? -3.302 -12.532 0.883 1.00 98.06 169 TYR A CA 1
ATOM 1382 C C . TYR A 1 169 ? -3.173 -11.057 0.489 1.00 98.06 169 TYR A C 1
ATOM 1384 O O . TYR A 1 169 ? -3.721 -10.184 1.155 1.00 98.06 169 TYR A O 1
ATOM 1392 N N . ARG A 1 170 ? -2.448 -10.774 -0.595 1.00 98.25 170 ARG A N 1
ATOM 1393 C CA . ARG A 1 170 ? -2.278 -9.458 -1.227 1.00 98.25 170 ARG A CA 1
ATOM 1394 C C . ARG A 1 170 ? -2.021 -9.660 -2.716 1.00 98.25 170 ARG A C 1
ATOM 1396 O O . ARG A 1 170 ? -1.480 -10.695 -3.091 1.00 98.25 170 ARG A O 1
ATOM 1403 N N . ILE A 1 171 ? -2.371 -8.679 -3.540 1.00 98.38 171 ILE A N 1
ATOM 1404 C CA . ILE A 1 171 ? -2.105 -8.716 -4.984 1.00 98.38 171 ILE A CA 1
ATOM 1405 C C . ILE A 1 171 ? -0.920 -7.814 -5.289 1.00 98.38 171 ILE A C 1
ATOM 1407 O O . ILE A 1 171 ? -0.927 -6.646 -4.887 1.00 98.38 171 ILE A O 1
ATOM 1411 N N . ILE A 1 172 ? 0.079 -8.334 -6.000 1.00 97.88 172 ILE A N 1
ATOM 1412 C CA . ILE A 1 172 ? 1.244 -7.566 -6.433 1.00 97.88 172 ILE A CA 1
ATOM 1413 C C . ILE A 1 172 ? 1.351 -7.662 -7.952 1.00 97.88 172 ILE A C 1
ATOM 1415 O O . ILE A 1 172 ? 1.552 -8.729 -8.516 1.00 97.88 172 ILE A O 1
ATOM 1419 N N . PHE A 1 173 ? 1.260 -6.520 -8.622 1.00 97.69 173 PHE A N 1
ATOM 1420 C CA . PHE A 1 173 ? 1.514 -6.430 -10.056 1.00 97.69 173 PHE A CA 1
ATOM 1421 C C . PHE A 1 173 ? 2.902 -5.860 -10.273 1.00 97.69 173 PHE A C 1
ATOM 1423 O O . PHE A 1 173 ? 3.177 -4.783 -9.750 1.00 97.69 173 PHE A O 1
ATOM 1430 N N . GLU A 1 174 ? 3.753 -6.520 -11.055 1.00 97.50 174 GLU A N 1
ATOM 1431 C CA . GLU A 1 174 ? 5.047 -5.981 -11.475 1.00 97.50 174 GLU A CA 1
ATOM 1432 C C . GLU A 1 174 ? 5.027 -5.637 -12.966 1.00 97.50 174 GLU A C 1
ATOM 1434 O O . GLU A 1 174 ? 4.575 -6.425 -13.793 1.00 97.50 174 GLU A O 1
ATOM 1439 N N . TYR A 1 175 ? 5.499 -4.440 -13.306 1.00 97.44 175 TYR A N 1
ATOM 1440 C CA . TYR A 1 175 ? 5.460 -3.908 -14.664 1.00 97.44 175 TYR A CA 1
ATOM 1441 C C . TYR A 1 175 ? 6.672 -3.027 -14.954 1.00 97.44 175 TYR A C 1
ATOM 1443 O O . TYR A 1 175 ? 7.369 -2.569 -14.045 1.00 97.44 175 TYR A O 1
ATOM 1451 N N . SER A 1 176 ? 6.908 -2.749 -16.234 1.00 96.94 176 SER A N 1
ATOM 1452 C CA . SER A 1 176 ? 8.016 -1.918 -16.690 1.00 96.94 176 SER A CA 1
ATOM 1453 C C . SER A 1 176 ? 8.018 -0.547 -16.017 1.00 96.94 176 SER A C 1
ATOM 1455 O O . SER A 1 176 ? 7.007 0.156 -15.992 1.00 96.94 176 SER A O 1
ATOM 1457 N N . ALA A 1 177 ? 9.187 -0.092 -15.570 1.00 94.38 177 ALA A N 1
ATOM 1458 C CA . ALA A 1 177 ? 9.368 1.252 -15.028 1.00 94.38 177 ALA A CA 1
ATOM 1459 C C . ALA A 1 177 ? 9.120 2.370 -16.048 1.00 94.38 177 ALA A C 1
ATOM 1461 O O . ALA A 1 177 ? 8.996 3.533 -15.667 1.00 94.38 177 ALA A O 1
ATOM 1462 N N . ARG A 1 178 ? 9.042 2.023 -17.338 1.00 92.81 178 ARG A N 1
ATOM 1463 C CA . ARG A 1 178 ? 8.723 2.942 -18.437 1.00 92.81 178 ARG A CA 1
ATOM 1464 C C . ARG A 1 178 ? 7.225 3.029 -18.733 1.00 92.81 178 ARG A C 1
ATOM 1466 O O . ARG A 1 178 ? 6.823 3.867 -19.534 1.00 92.81 178 ARG A O 1
ATOM 1473 N N . ALA A 1 179 ? 6.413 2.178 -18.113 1.00 91.44 179 ALA A N 1
ATOM 1474 C CA . ALA A 1 179 ? 4.969 2.155 -18.278 1.00 91.44 179 ALA A CA 1
ATOM 1475 C C . ALA A 1 179 ? 4.256 2.739 -17.050 1.00 91.44 179 ALA A C 1
ATOM 1477 O O . ALA A 1 179 ? 4.848 2.966 -15.995 1.00 91.44 179 ALA A O 1
ATOM 1478 N N . SER A 1 180 ? 2.955 2.982 -17.186 1.00 89.44 180 SER A N 1
ATOM 1479 C CA . SER A 1 180 ? 2.090 3.373 -16.076 1.00 89.44 180 SER A CA 1
ATOM 1480 C C . SER A 1 180 ? 0.891 2.447 -16.032 1.00 89.44 180 SER A C 1
ATOM 1482 O O . SER A 1 180 ? 0.067 2.517 -16.930 1.00 89.44 180 SER A O 1
ATOM 1484 N N . MET A 1 181 ? 0.783 1.643 -14.976 1.00 90.94 181 MET A N 1
ATOM 1485 C CA . MET A 1 181 ? -0.361 0.768 -14.725 1.00 90.94 181 MET A CA 1
ATOM 1486 C C . MET A 1 181 ? -1.410 1.473 -13.857 1.00 90.94 181 MET A C 1
ATOM 1488 O O . MET A 1 181 ? -1.087 1.920 -12.746 1.00 90.94 181 MET A O 1
ATOM 1492 N N . GLY A 1 182 ? -2.640 1.557 -14.355 1.00 91.44 182 GLY A N 1
ATOM 1493 C CA . GLY A 1 182 ? -3.837 1.981 -13.640 1.00 91.44 182 GLY A CA 1
ATOM 1494 C C . GLY A 1 182 ? -4.302 0.942 -12.619 1.00 91.44 182 GLY A C 1
ATOM 1495 O O . GLY A 1 182 ? -4.275 -0.259 -12.873 1.00 91.44 182 GLY A O 1
ATOM 1496 N N . LEU A 1 183 ? -4.717 1.428 -11.449 1.00 94.56 183 LEU A N 1
ATOM 1497 C CA . LEU A 1 183 ? -5.303 0.649 -10.360 1.00 94.56 183 LEU A CA 1
ATOM 1498 C C . LEU A 1 183 ? -6.196 1.599 -9.556 1.00 94.56 183 LEU A C 1
ATOM 1500 O O . LEU A 1 183 ? -5.688 2.455 -8.831 1.00 94.56 183 LEU A O 1
ATOM 1504 N N . ASN A 1 184 ? -7.509 1.480 -9.722 1.00 93.44 184 ASN A N 1
ATOM 1505 C CA . ASN A 1 184 ? -8.482 2.444 -9.214 1.00 93.44 184 ASN A CA 1
ATOM 1506 C C . ASN A 1 184 ? -9.660 1.736 -8.551 1.00 93.44 184 ASN A C 1
ATOM 1508 O O . ASN A 1 184 ? -10.114 0.696 -9.029 1.00 93.44 184 ASN A O 1
ATOM 1512 N N . PHE A 1 185 ? -10.195 2.322 -7.485 1.00 95.00 185 PHE A N 1
ATOM 1513 C CA . PHE A 1 185 ? -11.414 1.838 -6.855 1.00 95.00 185 PHE A CA 1
ATOM 1514 C C . PHE A 1 185 ? -12.649 2.616 -7.322 1.00 95.00 185 PHE A C 1
ATOM 1516 O O . PHE A 1 185 ? -12.651 3.837 -7.456 1.00 95.00 185 PHE A O 1
ATOM 1523 N N . TYR A 1 186 ? -13.732 1.876 -7.532 1.00 94.19 186 TYR A N 1
ATOM 1524 C CA . TYR A 1 186 ? -15.046 2.380 -7.889 1.00 94.19 186 TYR A CA 1
ATOM 1525 C C . TYR A 1 186 ? -16.061 1.851 -6.871 1.00 94.19 186 TYR A C 1
ATOM 1527 O O . TYR A 1 186 ? -16.319 0.646 -6.851 1.00 94.19 186 TYR A O 1
ATOM 1535 N N . PRO A 1 187 ? -16.677 2.710 -6.035 1.00 92.75 187 PRO A N 1
ATOM 1536 C CA . PRO A 1 187 ? -17.645 2.262 -5.029 1.00 92.75 187 PRO A CA 1
ATOM 1537 C C . PRO A 1 187 ? -18.908 1.659 -5.659 1.00 92.75 187 PRO A C 1
ATOM 1539 O O . PRO A 1 187 ? -19.537 0.781 -5.073 1.00 92.75 187 PRO A O 1
ATOM 1542 N N . GLU A 1 188 ? -19.246 2.091 -6.875 1.00 91.31 188 GLU A N 1
ATOM 1543 C CA . GLU A 1 188 ? -20.332 1.547 -7.678 1.00 91.31 188 GLU A CA 1
ATOM 1544 C C . GLU A 1 188 ? -19.881 1.366 -9.130 1.00 91.31 188 GLU A C 1
ATOM 1546 O O . GLU A 1 188 ? -19.913 2.304 -9.927 1.00 91.31 188 GLU A O 1
ATOM 1551 N N . PHE A 1 189 ? -19.487 0.147 -9.490 1.00 90.44 189 PHE A N 1
ATOM 1552 C CA . PHE A 1 189 ? -19.106 -0.199 -10.857 1.00 90.44 189 PHE A CA 1
ATOM 1553 C C . PHE A 1 189 ? -20.150 -1.115 -11.495 1.00 90.44 189 PHE A C 1
ATOM 1555 O O . PHE A 1 189 ? -20.624 -2.066 -10.868 1.00 90.44 189 PHE A O 1
ATOM 1562 N N . ALA A 1 190 ? -20.522 -0.821 -12.740 1.00 85.38 190 ALA A N 1
ATOM 1563 C CA . ALA A 1 190 ? -21.426 -1.652 -13.526 1.00 85.38 190 ALA A CA 1
ATOM 1564 C C . ALA A 1 190 ? -20.615 -2.500 -14.511 1.00 85.38 190 ALA A C 1
ATOM 1566 O O . ALA A 1 190 ? -19.793 -1.969 -15.249 1.00 85.38 190 ALA A O 1
ATOM 1567 N N . HIS A 1 191 ? -20.885 -3.804 -14.554 1.00 76.00 191 HIS A N 1
ATOM 1568 C CA . HIS A 1 191 ? -20.263 -4.717 -15.508 1.00 76.00 191 HIS A CA 1
ATOM 1569 C C . HIS A 1 191 ? -21.329 -5.628 -16.129 1.00 76.00 191 HIS A C 1
ATOM 1571 O O . HIS A 1 191 ? -21.955 -6.448 -15.446 1.00 76.00 191 HIS A O 1
ATOM 1577 N N . GLY A 1 192 ? -21.576 -5.447 -17.430 1.00 78.25 192 GLY A N 1
ATOM 1578 C CA . GLY A 1 192 ? -22.630 -6.151 -18.159 1.00 78.25 192 GLY A CA 1
ATOM 1579 C C . GLY A 1 192 ? -24.014 -5.955 -17.526 1.00 78.25 192 GLY A C 1
ATOM 1580 O O . GLY A 1 192 ? -24.424 -4.838 -17.226 1.00 78.25 192 GLY A O 1
ATOM 1581 N N . ARG A 1 193 ? -24.742 -7.058 -17.310 1.00 76.62 193 ARG A N 1
ATOM 1582 C CA . ARG A 1 193 ? -26.071 -7.063 -16.661 1.00 76.62 193 ARG A CA 1
ATOM 1583 C C . ARG A 1 193 ? -26.018 -7.247 -15.140 1.00 76.62 193 ARG A C 1
ATOM 1585 O O . ARG A 1 193 ? -27.061 -7.417 -14.511 1.00 76.62 193 ARG A O 1
ATOM 1592 N N . ARG A 1 194 ? -24.825 -7.296 -14.539 1.00 76.88 194 ARG A N 1
ATOM 1593 C CA . ARG A 1 194 ? -24.691 -7.516 -13.096 1.00 76.88 194 ARG A CA 1
ATOM 1594 C C . ARG A 1 194 ? -25.067 -6.246 -12.331 1.00 76.88 194 ARG A C 1
ATOM 1596 O O . ARG A 1 194 ? -24.922 -5.135 -12.834 1.00 76.88 194 ARG A O 1
ATOM 1603 N N . GLN A 1 195 ? -25.508 -6.417 -11.087 1.00 83.06 195 GLN A N 1
ATOM 1604 C CA . GLN A 1 195 ? -25.767 -5.289 -10.187 1.00 83.06 195 GLN A CA 1
ATOM 1605 C C . GLN A 1 195 ? -24.496 -4.455 -9.981 1.00 83.06 195 GLN A C 1
ATOM 1607 O O . GLN A 1 195 ? -23.386 -4.970 -10.132 1.00 83.06 195 GLN A O 1
ATOM 1612 N N . ARG A 1 196 ? -24.650 -3.183 -9.613 1.00 90.75 196 ARG A N 1
ATOM 1613 C CA . ARG A 1 196 ? -23.510 -2.351 -9.224 1.00 90.75 196 ARG A CA 1
ATOM 1614 C C . ARG A 1 196 ? -22.871 -2.896 -7.952 1.00 90.75 196 ARG A C 1
ATOM 1616 O O . ARG A 1 196 ? -23.582 -3.289 -7.030 1.00 90.75 196 ARG A O 1
ATOM 1623 N N . ALA A 1 197 ? -21.546 -2.931 -7.919 1.00 94.62 197 ALA A N 1
ATOM 1624 C CA . ALA A 1 197 ? -20.797 -3.365 -6.747 1.00 94.62 197 ALA A CA 1
ATOM 1625 C C . ALA A 1 197 ? -19.494 -2.567 -6.594 1.00 94.62 197 ALA A C 1
ATOM 1627 O O . ALA A 1 197 ? -18.948 -2.109 -7.607 1.00 94.62 197 ALA A O 1
ATOM 1628 N N . PRO A 1 198 ? -18.970 -2.440 -5.361 1.00 96.50 198 PRO A N 1
ATOM 1629 C CA . PRO A 1 198 ? -17.623 -1.938 -5.130 1.00 96.50 198 PRO A CA 1
ATOM 1630 C C . PRO A 1 198 ? -16.617 -2.778 -5.910 1.00 96.50 198 PRO A C 1
ATOM 1632 O O . PRO A 1 198 ? -16.650 -4.006 -5.840 1.00 96.50 198 PRO A O 1
ATOM 1635 N N . THR A 1 199 ? -15.758 -2.131 -6.686 1.00 97.00 199 THR A N 1
ATOM 1636 C CA . THR A 1 199 ? -14.886 -2.813 -7.642 1.00 97.00 199 THR A CA 1
ATOM 1637 C C . THR A 1 199 ? -13.549 -2.095 -7.734 1.00 97.00 199 THR A C 1
ATOM 1639 O O . THR A 1 199 ? -13.509 -0.877 -7.873 1.00 97.00 199 THR A O 1
ATOM 1642 N N . ILE A 1 200 ? -12.453 -2.843 -7.661 1.00 97.38 200 ILE A N 1
ATOM 1643 C CA . ILE A 1 200 ? -11.103 -2.349 -7.934 1.00 97.38 200 ILE A CA 1
ATOM 1644 C C . ILE A 1 200 ? -10.771 -2.741 -9.371 1.00 97.38 200 ILE A C 1
ATOM 1646 O O . ILE A 1 200 ? -10.695 -3.926 -9.665 1.00 97.38 200 ILE A O 1
ATOM 1650 N N . VAL A 1 201 ? -10.603 -1.769 -10.260 1.00 96.25 201 VAL A N 1
ATOM 1651 C CA . VAL A 1 201 ? -10.319 -1.974 -11.687 1.00 96.25 201 VAL A CA 1
ATOM 1652 C C . VAL A 1 201 ? -8.861 -1.637 -11.963 1.00 96.25 201 VAL A C 1
ATOM 1654 O O . VAL A 1 201 ? -8.340 -0.646 -11.445 1.00 96.25 201 VAL A O 1
ATOM 1657 N N . PHE A 1 202 ? -8.207 -2.440 -12.791 1.00 95.75 202 PHE A N 1
ATOM 1658 C CA . PHE A 1 202 ? -6.800 -2.271 -13.126 1.00 95.75 202 PHE A CA 1
ATOM 1659 C C . PHE A 1 202 ? -6.505 -2.680 -14.567 1.00 95.75 202 PHE A C 1
ATOM 1661 O O . PHE A 1 202 ? -7.251 -3.440 -15.185 1.00 95.75 202 PHE A O 1
ATOM 1668 N N . ASP A 1 203 ? -5.406 -2.151 -15.100 1.00 95.31 203 ASP A N 1
ATOM 1669 C CA . ASP A 1 203 ? -4.928 -2.537 -16.426 1.00 95.31 203 ASP A CA 1
ATOM 1670 C C . ASP A 1 203 ? -4.476 -4.000 -16.411 1.00 95.31 203 ASP A C 1
ATOM 1672 O O . ASP A 1 203 ? -3.718 -4.410 -15.524 1.00 95.31 203 ASP A O 1
ATOM 1676 N N . ARG A 1 204 ? -4.868 -4.779 -17.424 1.00 95.94 204 ARG A N 1
ATOM 1677 C CA . ARG A 1 204 ? -4.258 -6.092 -17.638 1.00 95.94 204 ARG A CA 1
ATOM 1678 C C . ARG A 1 204 ? -2.815 -5.891 -18.086 1.00 95.94 204 ARG A C 1
ATOM 1680 O O . ARG A 1 204 ? -2.546 -5.087 -18.972 1.00 95.94 204 ARG A O 1
ATOM 1687 N N . LEU A 1 205 ? -1.877 -6.604 -17.473 1.00 96.38 205 LEU A N 1
ATOM 1688 C CA . LEU A 1 205 ? -0.474 -6.557 -17.875 1.00 96.38 205 LEU A CA 1
ATOM 1689 C C . LEU A 1 205 ? -0.162 -7.691 -18.844 1.00 96.38 205 LEU A C 1
ATOM 1691 O O . LEU A 1 205 ? -0.494 -8.844 -18.579 1.00 96.38 205 LEU A O 1
ATOM 1695 N N . VAL A 1 206 ? 0.540 -7.358 -19.921 1.00 96.56 206 VAL A N 1
ATOM 1696 C CA . VAL A 1 206 ? 1.029 -8.314 -20.918 1.00 96.56 206 VAL A CA 1
ATOM 1697 C C . VAL A 1 206 ? 2.510 -8.077 -21.185 1.00 96.56 206 VAL A C 1
ATOM 1699 O O . VAL A 1 206 ? 2.987 -6.939 -21.129 1.00 96.56 206 VAL A O 1
ATOM 1702 N N . ALA A 1 207 ? 3.252 -9.147 -21.470 1.00 96.38 207 ALA A N 1
ATOM 1703 C CA . ALA A 1 207 ? 4.619 -9.024 -21.958 1.00 96.38 207 ALA A CA 1
ATOM 1704 C C . ALA A 1 207 ? 4.603 -8.391 -23.358 1.00 96.38 207 ALA A C 1
ATOM 1706 O O . ALA A 1 207 ? 3.777 -8.744 -24.197 1.00 96.38 207 ALA A O 1
ATOM 1707 N N . MET A 1 208 ? 5.528 -7.466 -23.634 1.00 91.69 208 MET A N 1
ATOM 1708 C CA . MET A 1 208 ? 5.620 -6.823 -24.954 1.00 91.69 208 MET A CA 1
ATOM 1709 C C . MET A 1 208 ? 5.877 -7.816 -26.101 1.00 91.69 208 MET A C 1
ATOM 1711 O O . MET A 1 208 ? 5.551 -7.519 -27.250 1.00 91.69 208 MET A O 1
ATOM 1715 N N . GLN A 1 209 ? 6.493 -8.960 -25.797 1.00 93.00 209 GLN A N 1
ATOM 1716 C CA . GLN A 1 209 ? 6.771 -10.059 -26.718 1.00 93.00 209 GLN A CA 1
ATOM 1717 C C . GLN A 1 209 ? 6.637 -11.384 -25.954 1.00 93.00 209 GLN A C 1
ATOM 1719 O O . GLN A 1 209 ? 6.919 -11.432 -24.756 1.00 93.00 209 GLN A O 1
ATOM 1724 N N . SER A 1 210 ? 6.209 -12.454 -26.629 1.00 92.12 210 SER A N 1
ATOM 1725 C CA . SER A 1 210 ? 5.936 -13.755 -25.993 1.00 92.12 210 SER A CA 1
ATOM 1726 C C . SER A 1 210 ? 7.181 -14.420 -25.397 1.00 92.12 210 SER A C 1
ATOM 1728 O O . SER A 1 210 ? 7.094 -15.150 -24.420 1.00 92.12 210 SER A O 1
ATOM 1730 N N . ASP A 1 211 ? 8.359 -14.167 -25.966 1.00 94.19 211 ASP A N 1
ATOM 1731 C CA . ASP A 1 211 ? 9.649 -14.659 -25.469 1.00 94.19 211 ASP A CA 1
ATOM 1732 C C . ASP A 1 211 ? 10.162 -13.900 -24.231 1.00 94.19 211 ASP A C 1
ATOM 1734 O O . ASP A 1 211 ? 11.150 -14.309 -23.623 1.00 94.19 211 ASP A O 1
ATOM 1738 N N . LEU A 1 212 ? 9.481 -12.820 -23.829 1.00 93.00 212 LEU A N 1
ATOM 1739 C CA . LEU A 1 212 ? 9.788 -12.019 -22.639 1.00 93.00 212 LEU A CA 1
ATOM 1740 C C . LEU A 1 212 ? 8.845 -12.304 -21.461 1.00 93.00 212 LEU A C 1
ATOM 1742 O O . LEU A 1 212 ? 8.918 -11.618 -20.435 1.00 93.00 212 LEU A O 1
ATOM 1746 N N . GLU A 1 213 ? 7.961 -13.297 -21.579 1.00 93.50 213 GLU A N 1
ATOM 1747 C CA . GLU A 1 213 ? 7.111 -13.733 -20.472 1.00 93.50 213 GLU A CA 1
ATOM 1748 C C . GLU A 1 213 ? 7.949 -14.125 -19.241 1.00 93.50 213 GLU A C 1
ATOM 1750 O O . GLU A 1 213 ? 9.009 -14.742 -19.333 1.00 93.50 213 GLU A O 1
ATOM 1755 N N . GLY A 1 214 ? 7.496 -13.697 -18.062 1.00 93.50 214 GLY A N 1
ATOM 1756 C CA . GLY A 1 214 ? 8.222 -13.819 -16.796 1.00 93.50 214 GLY A CA 1
ATOM 1757 C C . GLY A 1 214 ? 9.248 -12.710 -16.536 1.00 93.50 214 GLY A C 1
ATOM 1758 O O . GLY A 1 214 ? 9.643 -12.509 -15.388 1.00 93.50 214 GLY A O 1
ATOM 1759 N N . ASN A 1 215 ? 9.645 -11.928 -17.547 1.00 94.56 215 ASN A N 1
ATOM 1760 C CA . ASN A 1 215 ? 10.486 -10.750 -17.349 1.00 94.56 215 ASN A CA 1
ATOM 1761 C C . ASN A 1 215 ? 9.637 -9.480 -17.198 1.00 94.56 215 ASN A C 1
ATOM 1763 O O . ASN A 1 215 ? 9.411 -8.729 -18.150 1.00 94.56 215 ASN A O 1
ATOM 1767 N N . PHE A 1 216 ? 9.206 -9.200 -15.966 1.00 95.19 216 PHE A N 1
ATOM 1768 C CA . PHE A 1 216 ? 8.294 -8.095 -15.643 1.00 95.19 216 PHE A CA 1
ATOM 1769 C C . PHE A 1 216 ? 8.796 -6.688 -16.014 1.00 95.19 216 PHE A C 1
ATOM 1771 O O . PHE A 1 216 ? 7.999 -5.756 -16.125 1.00 95.19 216 PHE A O 1
ATOM 1778 N N . SER A 1 217 ? 10.090 -6.521 -16.306 1.00 94.94 217 SER A N 1
ATOM 1779 C CA . SER A 1 217 ? 10.635 -5.263 -16.846 1.00 94.94 217 SER A CA 1
ATOM 1780 C C . SER A 1 217 ? 10.087 -4.910 -18.238 1.00 94.94 217 SER A C 1
ATOM 1782 O O . SER A 1 217 ? 10.182 -3.753 -18.661 1.00 94.94 217 SER A O 1
ATOM 1784 N N . PHE A 1 218 ? 9.499 -5.888 -18.935 1.00 95.81 218 PHE A N 1
ATOM 1785 C CA . PHE A 1 218 ? 8.872 -5.757 -20.254 1.00 95.81 218 PHE A CA 1
ATOM 1786 C C . PHE A 1 218 ? 7.351 -5.930 -20.220 1.00 95.81 218 PHE A C 1
ATOM 1788 O O . PHE A 1 218 ? 6.726 -6.039 -21.272 1.00 95.81 218 PHE A O 1
ATOM 1795 N N . TYR A 1 219 ? 6.746 -5.957 -19.032 1.00 97.56 219 TYR A N 1
ATOM 1796 C CA . TYR A 1 219 ? 5.295 -6.016 -18.904 1.00 97.56 219 TYR A CA 1
ATOM 1797 C C . TYR A 1 219 ? 4.719 -4.606 -18.968 1.00 97.56 219 TYR A C 1
ATOM 1799 O O . TYR A 1 219 ? 5.201 -3.691 -18.292 1.00 97.56 219 TYR A O 1
ATOM 1807 N N . VAL A 1 220 ? 3.690 -4.421 -19.787 1.00 96.06 220 VAL A N 1
ATOM 1808 C CA . VAL A 1 220 ? 3.009 -3.138 -19.988 1.00 96.06 220 VAL A CA 1
ATOM 1809 C C . VAL A 1 220 ? 1.491 -3.335 -19.949 1.00 96.06 220 VAL A C 1
ATOM 1811 O O . VAL A 1 220 ? 1.022 -4.442 -20.212 1.00 96.06 220 VAL A O 1
ATOM 1814 N N . PRO A 1 221 ? 0.715 -2.287 -19.624 1.00 94.75 221 PRO A N 1
ATOM 1815 C CA . PRO A 1 221 ? -0.733 -2.296 -19.790 1.00 94.75 221 PRO A CA 1
ATOM 1816 C C . PRO A 1 221 ? -1.149 -2.687 -21.206 1.00 94.75 221 PRO A C 1
ATOM 1818 O O . PRO A 1 221 ? -0.709 -2.076 -22.184 1.00 94.75 221 PRO A O 1
ATOM 1821 N N . GLU A 1 222 ? -2.024 -3.676 -21.307 1.00 93.81 222 GLU A N 1
ATOM 1822 C CA . GLU A 1 222 ? -2.698 -4.020 -22.544 1.00 93.81 222 GLU A CA 1
ATOM 1823 C C . GLU A 1 222 ? -3.706 -2.923 -22.902 1.00 93.81 222 GLU A C 1
ATOM 1825 O O . GLU A 1 222 ? -4.466 -2.421 -22.069 1.00 93.81 222 GLU A O 1
ATOM 1830 N N . VAL A 1 223 ? -3.690 -2.500 -24.163 1.00 88.62 223 VAL A N 1
ATOM 1831 C CA . VAL A 1 223 ? -4.451 -1.329 -24.595 1.00 88.62 223 VAL A CA 1
ATOM 1832 C C . VAL A 1 223 ? -5.951 -1.607 -24.501 1.00 88.62 223 VAL A C 1
ATOM 1834 O O . VAL A 1 223 ? -6.483 -2.443 -25.224 1.00 88.62 223 VAL A O 1
ATOM 1837 N N . ASN A 1 224 ? -6.643 -0.823 -23.669 1.00 86.38 224 ASN A N 1
ATOM 1838 C CA . ASN A 1 224 ? -8.095 -0.879 -23.456 1.00 86.38 224 ASN A CA 1
ATOM 1839 C C . ASN A 1 224 ? -8.622 -2.214 -22.904 1.00 86.38 224 ASN A C 1
ATOM 1841 O O . ASN A 1 224 ? -9.815 -2.491 -23.058 1.00 86.38 224 ASN A O 1
ATOM 1845 N N . ILE A 1 225 ? -7.771 -3.017 -22.263 1.00 92.56 225 ILE A N 1
ATOM 1846 C CA . ILE A 1 225 ? -8.172 -4.268 -21.621 1.00 92.56 225 ILE A CA 1
ATOM 1847 C C . ILE A 1 225 ? -7.940 -4.143 -20.117 1.00 92.56 225 ILE A C 1
ATOM 1849 O O . ILE A 1 225 ? -6.840 -3.845 -19.649 1.00 92.56 225 ILE A O 1
ATOM 1853 N N . PHE A 1 226 ? -9.016 -4.350 -19.364 1.00 94.19 226 PHE A N 1
ATOM 1854 C CA . PHE A 1 226 ? -9.049 -4.154 -17.924 1.00 94.19 226 PHE A CA 1
ATOM 1855 C C . PHE A 1 226 ? -9.582 -5.401 -17.245 1.00 94.19 226 PHE A C 1
ATOM 1857 O O . PHE A 1 226 ? -10.551 -6.009 -17.703 1.00 94.19 226 PHE A O 1
ATOM 1864 N N . ASP A 1 227 ? -8.986 -5.708 -16.106 1.00 95.94 227 ASP A N 1
ATOM 1865 C CA . ASP A 1 227 ? -9.480 -6.703 -15.171 1.00 95.94 227 ASP A CA 1
ATOM 1866 C C . ASP A 1 227 ? -9.938 -5.998 -13.896 1.00 95.94 227 ASP A C 1
ATOM 1868 O O . ASP A 1 227 ? -9.675 -4.809 -13.668 1.00 95.94 227 ASP A O 1
ATOM 1872 N N . ALA A 1 228 ? -10.681 -6.715 -13.065 1.00 96.56 228 ALA A N 1
ATOM 1873 C CA . ALA A 1 228 ? -11.207 -6.153 -11.843 1.00 96.56 228 ALA A CA 1
ATOM 1874 C C . ALA A 1 228 ? -11.297 -7.160 -10.710 1.00 96.56 228 ALA A C 1
ATOM 1876 O O . ALA A 1 228 ? -11.564 -8.336 -10.909 1.00 96.56 228 ALA A O 1
ATOM 1877 N N . PHE A 1 229 ? -11.179 -6.657 -9.489 1.00 97.94 229 PHE A N 1
ATOM 1878 C CA . PHE A 1 229 ? -11.653 -7.334 -8.298 1.00 97.94 229 PHE A CA 1
ATOM 1879 C C . PHE A 1 229 ? -12.995 -6.743 -7.900 1.00 97.94 229 PHE A C 1
ATOM 1881 O O . PHE A 1 229 ? -13.077 -5.607 -7.430 1.00 97.94 229 PHE A O 1
ATOM 1888 N N . ARG A 1 230 ? -14.060 -7.519 -8.067 1.00 96.69 230 ARG A N 1
ATOM 1889 C CA . ARG A 1 230 ? -15.413 -7.143 -7.670 1.00 96.69 230 ARG A CA 1
ATOM 1890 C C . ARG A 1 230 ? -15.703 -7.633 -6.259 1.00 96.69 230 ARG A C 1
ATOM 1892 O O . ARG A 1 230 ? -15.563 -8.818 -5.965 1.00 96.69 230 ARG A O 1
ATOM 1899 N N . PHE A 1 231 ? -16.180 -6.748 -5.394 1.00 97.38 231 PHE A N 1
ATOM 1900 C CA . PHE A 1 231 ? -16.569 -7.133 -4.048 1.00 97.38 231 PHE A CA 1
ATOM 1901 C C . PHE A 1 231 ? -17.918 -7.864 -4.045 1.00 97.38 231 PHE A C 1
ATOM 1903 O O . PHE A 1 231 ? -18.946 -7.326 -4.468 1.00 97.38 231 PHE A O 1
ATOM 1910 N N . TYR A 1 232 ? -17.934 -9.090 -3.531 1.00 95.31 232 TYR A N 1
ATOM 1911 C CA . TYR A 1 232 ? -19.127 -9.906 -3.376 1.00 95.31 232 TYR A CA 1
ATOM 1912 C C . TYR A 1 232 ? -19.019 -10.783 -2.128 1.00 95.31 232 TYR A C 1
ATOM 1914 O O . TYR A 1 232 ? -18.050 -11.507 -1.926 1.00 95.31 232 TYR A O 1
ATOM 1922 N N . GLN A 1 233 ? -20.034 -10.705 -1.266 1.00 94.62 233 GLN A N 1
ATOM 1923 C CA . GLN A 1 233 ? -20.160 -11.522 -0.054 1.00 94.62 233 GLN A CA 1
ATOM 1924 C C . GLN A 1 233 ? -18.932 -11.540 0.884 1.00 94.62 233 GLN A C 1
ATOM 1926 O O . GLN A 1 233 ? -18.668 -12.547 1.538 1.00 94.62 233 GLN A O 1
ATOM 1931 N N . GLY A 1 234 ? -18.214 -10.419 1.010 1.00 95.56 234 GLY A N 1
ATOM 1932 C CA . GLY A 1 234 ? -17.031 -10.322 1.877 1.00 95.56 234 GLY A CA 1
ATOM 1933 C C . GLY A 1 234 ? -15.714 -10.693 1.191 1.00 95.56 234 GLY A C 1
ATOM 1934 O O . GLY A 1 234 ? -14.678 -10.664 1.849 1.00 95.56 234 GLY A O 1
ATOM 1935 N N . ARG A 1 235 ? -15.751 -11.025 -0.105 1.00 97.12 235 ARG A N 1
ATOM 1936 C CA . ARG A 1 235 ? -14.589 -11.372 -0.927 1.00 97.12 235 ARG A CA 1
ATOM 1937 C C . ARG A 1 235 ? -14.453 -10.452 -2.137 1.00 97.12 235 ARG A C 1
ATOM 1939 O O . ARG A 1 235 ? -15.424 -9.848 -2.580 1.00 97.12 235 ARG A O 1
ATOM 1946 N N . TRP A 1 236 ? -13.243 -10.376 -2.666 1.00 98.19 236 TRP A N 1
ATOM 1947 C CA . TRP A 1 236 ? -12.846 -9.683 -3.884 1.00 98.19 236 TRP A CA 1
ATOM 1948 C C . TRP A 1 236 ? -12.629 -10.720 -4.987 1.00 98.19 236 TRP A C 1
ATOM 1950 O O . TRP A 1 236 ? -11.611 -11.407 -5.013 1.00 98.19 236 TRP A O 1
ATOM 1960 N N . ILE A 1 237 ? -13.607 -10.856 -5.876 1.00 97.25 237 ILE A N 1
ATOM 1961 C CA . ILE A 1 237 ? -13.624 -11.871 -6.932 1.00 97.25 237 ILE A CA 1
ATOM 1962 C C . ILE A 1 237 ? -12.999 -11.293 -8.198 1.00 97.25 237 ILE A C 1
ATOM 1964 O O . ILE A 1 237 ? -13.421 -10.223 -8.642 1.00 97.25 237 ILE A O 1
ATOM 1968 N N . LEU A 1 238 ? -12.021 -11.989 -8.778 1.00 97.25 238 LEU A N 1
ATOM 1969 C CA . LEU A 1 238 ? -11.437 -11.596 -10.057 1.00 97.25 238 LEU A CA 1
ATOM 1970 C C . LEU A 1 238 ? -12.472 -11.733 -11.185 1.00 97.25 238 LEU A C 1
ATOM 1972 O O . LEU A 1 238 ? -13.019 -12.808 -11.427 1.00 97.25 238 LEU A O 1
ATOM 1976 N N . GLU A 1 239 ? -12.704 -10.641 -11.901 1.00 94.88 239 GLU A N 1
ATOM 1977 C CA . GLU A 1 239 ? -13.475 -10.573 -13.134 1.00 94.88 239 GLU A CA 1
ATOM 1978 C C . GLU A 1 239 ? -12.558 -10.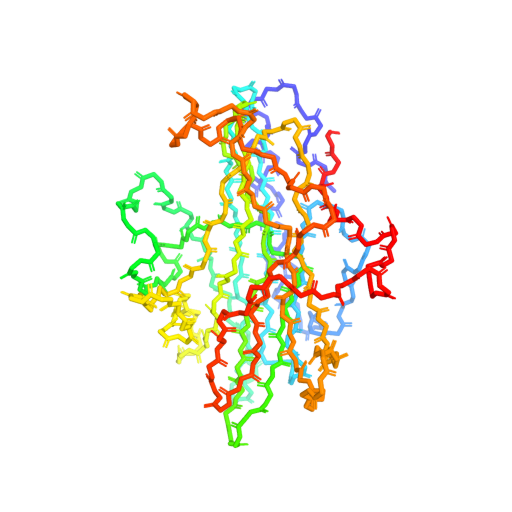067 -14.245 1.00 94.88 239 GLU A C 1
ATOM 1980 O O . GLU A 1 239 ? -11.915 -9.027 -14.110 1.00 94.88 239 GLU A O 1
ATOM 1985 N N . GLN A 1 240 ? -12.497 -10.818 -15.338 1.00 94.12 240 GLN A N 1
ATOM 1986 C CA . GLN A 1 240 ? -11.678 -10.478 -16.491 1.00 94.12 240 GLN A CA 1
ATOM 1987 C C . GLN A 1 240 ? -12.479 -9.711 -17.548 1.00 94.12 240 GLN A C 1
ATOM 1989 O O . GLN A 1 240 ? -13.697 -9.882 -17.644 1.00 94.12 240 GLN A O 1
ATOM 1994 N N . ASP A 1 241 ? -11.786 -8.892 -18.341 1.00 92.44 241 ASP A N 1
ATOM 1995 C CA . ASP A 1 241 ? -12.335 -8.202 -19.521 1.00 92.44 241 ASP A CA 1
ATOM 1996 C C . ASP A 1 241 ? -13.518 -7.274 -19.188 1.00 92.44 241 ASP A C 1
ATOM 1998 O O . ASP A 1 241 ? -14.581 -7.288 -19.823 1.00 92.44 241 ASP A O 1
ATOM 2002 N N . VAL A 1 242 ? -13.344 -6.440 -18.160 1.00 91.38 242 VAL A N 1
ATOM 2003 C CA . VAL A 1 242 ? -14.374 -5.489 -17.740 1.00 91.38 242 VAL A CA 1
ATOM 2004 C C . VAL A 1 242 ? -14.421 -4.241 -18.626 1.00 91.38 242 VAL A C 1
ATOM 2006 O O . VAL A 1 242 ? -13.399 -3.633 -18.937 1.00 91.38 242 VAL A O 1
ATOM 2009 N N . ASP A 1 243 ? -15.627 -3.793 -19.002 1.00 86.38 243 ASP A N 1
ATOM 2010 C CA . ASP A 1 243 ? -15.784 -2.526 -19.730 1.00 86.38 243 ASP A CA 1
ATOM 2011 C C . ASP A 1 243 ? -15.653 -1.318 -18.789 1.00 86.38 243 ASP A C 1
ATOM 2013 O O . ASP A 1 243 ? -16.629 -0.827 -18.219 1.00 86.38 243 ASP A O 1
ATOM 2017 N N . ALA A 1 244 ? -14.419 -0.845 -18.615 1.00 79.44 244 ALA A N 1
ATOM 2018 C CA . ALA A 1 244 ? -14.089 0.303 -17.771 1.00 79.44 244 ALA A CA 1
ATOM 2019 C C . ALA A 1 244 ? -13.914 1.621 -18.546 1.00 79.44 244 ALA A C 1
ATOM 2021 O O . ALA A 1 244 ? -13.670 2.668 -17.942 1.00 79.44 244 ALA A O 1
ATOM 2022 N N . ARG A 1 245 ? -14.081 1.616 -19.876 1.00 70.44 245 ARG A N 1
ATOM 2023 C CA . ARG A 1 245 ? -13.783 2.773 -20.747 1.00 70.44 245 ARG A CA 1
ATOM 2024 C C . ARG A 1 245 ? -14.639 4.002 -20.435 1.00 70.44 245 ARG A C 1
ATOM 2026 O O . ARG A 1 245 ? -14.184 5.124 -20.616 1.00 70.44 245 ARG A O 1
ATOM 2033 N N . ALA A 1 246 ? -15.858 3.795 -19.935 1.00 59.69 246 ALA A N 1
ATOM 2034 C CA . ALA A 1 246 ? -16.757 4.872 -19.516 1.00 59.69 246 ALA A CA 1
ATOM 2035 C C . ALA A 1 246 ? -16.442 5.437 -18.115 1.00 59.69 246 ALA A C 1
ATOM 2037 O O . ALA A 1 246 ? -16.932 6.508 -17.765 1.00 59.69 246 ALA A O 1
ATOM 2038 N N . PHE A 1 247 ? -15.649 4.723 -17.307 1.00 57.81 247 PHE A N 1
ATOM 2039 C CA . PHE A 1 247 ? -15.404 5.034 -15.893 1.00 57.81 247 PHE A CA 1
ATOM 2040 C C . PHE A 1 247 ? -13.981 5.537 -15.618 1.00 57.81 247 PHE A C 1
ATOM 2042 O O . PHE A 1 247 ? -13.732 6.155 -14.579 1.00 57.81 247 PHE A O 1
ATOM 2049 N N . ILE A 1 248 ? -13.034 5.304 -16.528 1.00 55.72 248 ILE A N 1
ATOM 2050 C CA . ILE A 1 248 ? -11.670 5.819 -16.399 1.00 55.72 248 ILE A CA 1
ATOM 2051 C C . ILE A 1 248 ? -11.657 7.279 -16.852 1.00 55.72 248 ILE A C 1
ATOM 2053 O O . ILE A 1 248 ? -11.596 7.593 -18.039 1.00 55.72 248 ILE A O 1
ATOM 2057 N N . ASN A 1 249 ? -11.703 8.193 -15.883 1.00 49.44 249 ASN A N 1
ATOM 2058 C CA . ASN A 1 249 ? -11.356 9.584 -16.133 1.00 49.44 249 ASN A CA 1
ATOM 2059 C C . ASN A 1 249 ? -9.845 9.640 -16.441 1.00 49.44 249 ASN A C 1
ATOM 2061 O O . ASN A 1 249 ? -9.058 9.248 -15.579 1.00 49.44 249 ASN A O 1
ATOM 2065 N N . PRO A 1 250 ? -9.402 10.143 -17.607 1.00 42.78 250 PRO A N 1
ATOM 2066 C CA . PRO A 1 250 ? -7.979 10.237 -17.946 1.00 42.78 250 PRO A CA 1
ATOM 2067 C C . PRO A 1 250 ? -7.152 11.095 -16.967 1.00 42.78 250 PRO A C 1
ATOM 2069 O O . PRO A 1 250 ? -5.922 11.038 -17.005 1.00 42.78 250 PRO A O 1
ATOM 2072 N N . ALA A 1 251 ? -7.799 11.857 -16.075 1.00 39.59 251 ALA A N 1
ATOM 2073 C CA . ALA A 1 251 ? -7.161 12.561 -14.963 1.00 39.59 251 ALA A CA 1
ATOM 2074 C C . ALA A 1 251 ? -6.811 11.662 -13.755 1.00 39.59 251 ALA A C 1
ATOM 2076 O O . ALA A 1 251 ? -5.938 12.030 -12.976 1.00 39.59 251 ALA A O 1
ATOM 2077 N N . LEU A 1 252 ? -7.423 10.477 -13.617 1.00 37.78 252 LEU A N 1
ATOM 2078 C CA . LEU A 1 252 ? -7.093 9.452 -12.610 1.00 37.78 252 LEU A CA 1
ATOM 2079 C C . LEU A 1 252 ? -5.926 8.567 -13.070 1.00 37.78 252 LEU A C 1
ATOM 2081 O O . LEU A 1 252 ? -5.875 7.367 -12.791 1.00 37.78 252 LEU A O 1
ATOM 2085 N N . ARG A 1 253 ? -4.953 9.153 -13.782 1.00 47.91 253 ARG A N 1
ATOM 2086 C CA . ARG A 1 253 ? -3.636 8.521 -13.828 1.00 47.91 253 ARG A CA 1
ATOM 2087 C C . ARG A 1 253 ? -3.195 8.398 -12.377 1.00 47.91 253 ARG A C 1
ATOM 2089 O O . ARG A 1 253 ? -3.296 9.397 -11.657 1.00 47.91 253 ARG A O 1
ATOM 2096 N N . PRO A 1 254 ? -2.736 7.218 -11.932 1.00 42.91 254 PRO A N 1
ATOM 2097 C CA . PRO A 1 254 ? -2.176 7.119 -10.603 1.00 42.91 254 PRO A CA 1
ATOM 2098 C C . PRO A 1 254 ? -1.158 8.242 -10.474 1.00 42.91 254 PRO A C 1
ATOM 2100 O O . PRO A 1 254 ? -0.350 8.452 -11.386 1.00 42.91 254 PRO A O 1
ATOM 2103 N N . LEU A 1 255 ? -1.256 8.994 -9.379 1.00 43.97 255 LEU A N 1
ATOM 2104 C CA . LEU A 1 255 ? -0.227 9.931 -8.970 1.00 43.97 255 LEU A CA 1
ATOM 2105 C C . LEU A 1 255 ? 1.013 9.076 -8.709 1.00 43.97 255 LEU A C 1
ATOM 2107 O O . LEU A 1 255 ? 1.293 8.690 -7.579 1.00 43.97 255 LEU A O 1
ATOM 2111 N N . ASN A 1 256 ? 1.716 8.692 -9.777 1.00 46.28 256 ASN A N 1
ATOM 2112 C CA . ASN A 1 256 ? 3.091 8.277 -9.673 1.00 46.28 256 ASN A CA 1
ATOM 2113 C C . ASN A 1 256 ? 3.744 9.489 -9.030 1.00 46.28 256 ASN A C 1
ATOM 2115 O O . ASN A 1 256 ? 3.660 10.589 -9.595 1.00 46.28 256 ASN A O 1
ATOM 2119 N N . PRO A 1 257 ? 4.256 9.338 -7.809 1.00 45.56 257 PRO A N 1
ATOM 2120 C CA . PRO A 1 257 ? 4.854 10.465 -7.139 1.00 45.56 257 PRO A CA 1
ATOM 2121 C C . PRO A 1 257 ? 5.959 11.001 -8.059 1.00 45.56 257 PRO A C 1
ATOM 2123 O O . PRO A 1 257 ? 6.645 10.223 -8.727 1.00 45.56 257 PRO A O 1
ATOM 2126 N N . ALA A 1 258 ? 5.981 12.326 -8.221 1.00 39.72 258 ALA A N 1
ATOM 2127 C CA . ALA A 1 258 ? 6.728 12.982 -9.289 1.00 39.72 258 ALA A CA 1
ATOM 2128 C C . ALA A 1 258 ? 8.193 12.515 -9.303 1.00 39.72 258 ALA A C 1
ATOM 2130 O O . ALA A 1 258 ? 8.800 12.388 -8.237 1.00 39.72 258 ALA A O 1
ATOM 2131 N N . ASN A 1 259 ? 8.706 12.239 -10.509 1.00 39.59 259 ASN A N 1
ATOM 2132 C CA . ASN A 1 259 ? 10.127 11.975 -10.754 1.00 39.59 259 ASN A CA 1
ATOM 2133 C C . ASN A 1 259 ? 11.012 13.064 -10.143 1.00 39.59 259 ASN A C 1
ATOM 2135 O O . ASN A 1 259 ? 10.622 14.251 -10.248 1.00 39.59 259 ASN A O 1
#

Secondary structure (DSSP, 8-state):
--TT--SSHHHHHHHHHHHHHHHHHHHTSTTGGG---TT-SSEEEEE-TTSSEEEEEEEEE-TTS-EEEEEEEEEEETTTTEEEEEEEEB-GGG-S-GGG--B-SSSB---EEEEEEEEEETTEEEEEEEEEEE-SSSEEEEEEEEEEEETTEEEE--TTEEBTTB--SSEEEEEETTS---EEEEEEE--TTSPPEEEEEEEEEEESSGGGTT-GGGEEEEEEEEEEEEEETTEEEEE-S---TTT--TT--------

Solvent-accessible surface area (backbone atoms only — not comparable to full-atom values): 14555 Å² total; per-residue (Å²): 136,76,51,78,77,54,95,47,59,64,59,25,50,53,44,41,51,57,48,50,56,55,48,54,57,54,66,67,42,94,58,42,92,74,61,84,57,89,82,51,83,75,41,34,75,43,67,48,94,85,67,44,39,35,42,34,19,28,66,47,79,37,92,83,37,34,57,48,44,40,35,38,41,36,29,57,38,81,88,78,73,42,76,46,79,41,68,36,35,54,30,49,95,76,51,88,57,62,41,77,42,76,28,41,39,77,55,19,68,51,48,37,45,81,43,72,47,77,48,79,49,94,96,45,80,46,38,34,31,40,27,44,27,73,51,43,75,48,27,28,33,39,35,42,35,32,48,46,75,57,94,83,38,62,34,36,32,44,77,37,36,43,47,97,94,46,57,42,15,31,50,77,48,65,25,14,53,90,51,80,73,48,73,48,80,33,76,70,36,66,49,89,91,49,74,67,30,38,26,39,39,28,47,35,73,38,48,81,44,84,92,40,61,92,45,36,54,48,17,35,58,40,88,94,39,24,29,29,33,37,51,54,98,81,29,31,37,65,42,76,77,44,77,48,79,92,71,62,5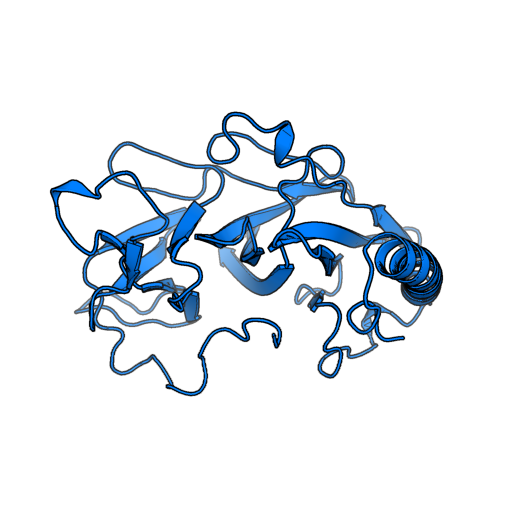6,85,82,68,56,66,82,67,73,81,131

Mean predicted aligned error: 5.87 Å

Sequence (259 aa):
MRIIESSDNTSRLEANKVFTEALQLELLADNLFLKDFSLARTFSVLQNPDKTFRIVTWYVPFTNGTFLYFGFVVTRDNENKSVKITALNDQTPQLQQPEGSVLDANNWYGAFYYELVHVKYRRANHYVLLGWKGYDRNSRKRVIEPLTIVDKKPVFGDAVFEMQGSTPYRIIFEYSARASMGLNFYPEFAHGRRQRAPTIVFDRLVAMQSDLEGNFSFYVPEVNIFDAFRFYQGRWILEQDVDARAFINPALRPLNPAN

pLDDT: mean 88.57, std 13.5, range [37.78, 98.69]

Foldseek 3Di:
DALAPDPADVSSVVVVVVVVVVVVVCLQDLCNLVDDPVVPLAKDWDADPVRQKIKIKGWYAHPQQAIDIWIWIWGADPPVRGIDIQIAHAQCVVDPCQQADKDWRNHDNGFRFHDWDWDDDDNDIWIWTWTWHGGGQQKIKIKIWTWDQDPNTIMIFDQQEDDVVDRTRMDIQMATPVEAKDWDWDQFDDFDPDGTFTKIKIFDWDAPDPVCPPVRSRIYGDPQWMWMQTDDNRHGYIDGRGRCVVPDDVVPRPCPSDD